Protein AF-A0A6G2DBH0-F1 (afdb_monomer)

Organism: Streptococcus pneumoniae (NCBI:txid1313)

Radius of gyration: 21.87 Å; Cα contacts (8 Å, |Δi|>4): 299; chains: 1; bounding box: 56×38×64 Å

Foldseek 3Di:
DVLLQVQQFAVRPLLCVQLVDDSLVLSLCLLCPPVHPNVVVQVVVPVCRSVLVNCLSVVNRPDQQSNCCPFDPDHPVLLVCLVVVCVVVVVVLSDAPPVLQVVFWDADPRHIDGHPVSVVSVVSNLRSLVCCLVPPVVPPLVVLLSLLSSLLVVVVLVCCVVPVVLCCVQPVLCVCSSVVNDDSVSRVVGYNVSVLSSLVSQLPPPDPLNNVSSCCNNVVVGADDDDDDPVCVVCVVVVLVVCVVVPHHSSRRHDDDDSVVDLRFNDDPPDPDGRSD

Mean predicted aligned error: 5.44 Å

pLDDT: mean 91.25, std 12.25, range [33.75, 98.56]

Nearest PDB structures (foldseek):
  4lrl-assembly3_D  TM=9.527E-01  e=3.852E-24  Enterococcus faecalis V583
  3irh-assembly2_A  TM=9.526E-01  e=5.855E-24  Enterococcus faecalis V583
  4lrl-assembly3_C  TM=9.589E-01  e=1.123E-23  Enterococcus faecalis V583
  4lrl-assembly2_B  TM=9.623E-01  e=1.787E-23  Enterococcus faecalis V583
  2o6i-assembly1_A  TM=9.313E-01  e=2.255E-23  Enterococcus faecalis V583

Solvent-accessible surface area (backbone atoms only — not comparable to full-atom values): 15761 Å² total; per-residue (Å²): 104,96,62,66,66,67,26,59,44,43,72,32,72,56,44,22,75,74,64,77,54,54,39,66,63,41,22,38,45,48,33,63,34,78,89,32,68,61,18,57,56,34,45,75,77,34,90,65,38,30,60,53,57,36,26,37,74,71,62,66,38,88,54,41,46,64,25,33,47,47,60,55,98,82,17,54,52,60,59,45,50,40,43,49,50,17,61,76,71,65,45,78,53,20,61,55,58,59,72,54,44,68,72,25,55,39,83,49,100,86,12,74,47,65,43,75,94,36,48,69,44,52,52,39,42,54,50,12,52,53,41,35,42,63,67,53,73,62,23,67,67,58,50,25,46,50,53,44,49,43,34,33,54,49,46,50,57,70,44,39,86,83,41,48,75,55,42,59,73,51,40,53,78,50,48,36,54,72,69,72,64,65,48,72,69,53,53,74,69,47,37,58,68,57,52,51,52,28,34,60,56,31,41,73,41,92,51,65,65,48,9,49,39,22,44,24,62,79,68,68,56,63,59,88,82,81,90,80,56,86,88,49,56,77,53,50,62,56,52,40,48,56,40,39,76,75,72,40,60,42,84,61,75,51,86,86,84,62,80,84,78,52,60,68,64,76,96,54,96,83,51,94,76,65,59,81,83

Secondary structure (DSSP, 8-state):
-TTTTTT--TTHHHHHHHHT--HHHHHHHHHH-TTSHHHHHHHTT-TTHHHHHHHHHTT--S-HHHHHHHSSSS-HHHHHHHHHHHHHHT-TTS---HHHHHHHEEEETTEEEE-GGGHHHHHHHHHHHHHHIIIIIT-HHHHHHHHHHHHHHHHHHHHTTT-HHHHHHH-GGG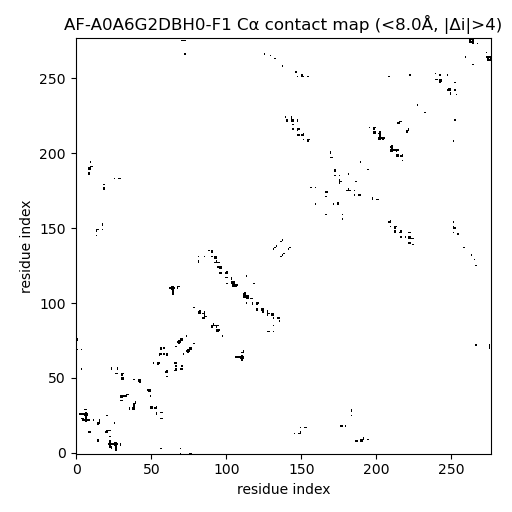HHHHTT---HHHHHT--HHHHHHHHHHHTT-SSHHHHHHHHHHHTT-PPP-----GGGHHHHHHHHHHHHHTT--HHHH-----GGGSS-----TT-SS----

Sequence (277 aa):
ALLHDLGHGAYSHTFENLFDTDHEAITQEIIQNPETEIHQVLLQVAPDFPEKVASVIDHTYPNKQVVQLISSQIDADRMDYLLRDSYFTGASYGEFDLTRILRVIRPIENGIAFQRNGMHAIEDYVLSRYQMYMQVYFHPATRAMEVLLQNLLKRAKELYPEDKDFFARTSPHLLPFFEKNVTLTDYLALDDGVMNTYFQLWMTSPDKILADLSQRFVNRKVFKSITFSQEDQDQLTSMRKLVEDIGFDPDYYTAIHKNFDLPYDIYRPESENPRTQ

Structure (mmCIF, N/CA/C/O backbone):
data_AF-A0A6G2DBH0-F1
#
_entry.id   AF-A0A6G2DBH0-F1
#
loop_
_atom_site.group_PDB
_atom_site.id
_atom_site.type_symbol
_atom_site.label_atom_id
_atom_site.label_alt_id
_atom_site.label_comp_id
_atom_site.label_asym_id
_atom_site.label_entity_id
_atom_site.label_seq_id
_atom_site.pdbx_PDB_ins_code
_atom_site.Cartn_x
_atom_site.Cartn_y
_atom_site.Cartn_z
_atom_site.occupancy
_atom_site.B_iso_or_equiv
_atom_site.auth_seq_id
_atom_site.auth_comp_id
_atom_site.auth_asym_id
_atom_site.auth_atom_id
_atom_site.pdbx_PDB_model_num
ATOM 1 N N . ALA A 1 1 ? -6.042 0.095 16.735 1.00 90.19 1 ALA A N 1
ATOM 2 C CA . ALA A 1 1 ? -5.896 1.473 16.229 1.00 90.19 1 ALA A CA 1
ATOM 3 C C . ALA A 1 1 ? -4.431 1.762 15.930 1.00 90.19 1 ALA A C 1
ATOM 5 O O . ALA A 1 1 ? -4.054 1.572 14.793 1.00 90.19 1 ALA A O 1
ATOM 6 N N . LEU A 1 2 ? -3.578 2.090 16.913 1.00 96.81 2 LEU A N 1
ATOM 7 C CA . LEU A 1 2 ? -2.172 2.456 16.641 1.00 96.81 2 LEU A CA 1
ATOM 8 C C . LEU A 1 2 ? -1.391 1.420 15.810 1.00 96.81 2 LEU A C 1
ATOM 10 O O . LEU A 1 2 ? -0.547 1.801 15.016 1.00 96.81 2 LEU A O 1
ATOM 14 N N . LEU A 1 3 ? -1.683 0.132 16.002 1.00 96.81 3 LEU A N 1
ATOM 15 C CA . LEU A 1 3 ? -0.928 -0.964 15.397 1.00 96.81 3 LEU A CA 1
ATOM 16 C C . LEU A 1 3 ? -1.564 -1.552 14.123 1.00 96.81 3 LEU A C 1
ATOM 18 O O . LEU A 1 3 ? -1.089 -2.581 13.666 1.00 96.81 3 LEU A O 1
ATOM 22 N N . HIS A 1 4 ? -2.660 -0.979 13.607 1.00 93.62 4 HIS A N 1
ATOM 23 C CA . HIS A 1 4 ? -3.439 -1.627 12.535 1.00 93.62 4 HIS A CA 1
ATOM 24 C C . HIS A 1 4 ? -2.679 -1.777 11.212 1.00 93.62 4 HIS A C 1
ATOM 26 O O . HIS A 1 4 ? -2.860 -2.784 10.546 1.00 93.62 4 HIS A O 1
ATOM 32 N N . ASP A 1 5 ? -1.764 -0.848 10.937 1.00 94.38 5 ASP A N 1
ATOM 33 C CA . ASP A 1 5 ? -0.990 -0.779 9.697 1.00 94.38 5 ASP A CA 1
ATOM 34 C C . ASP A 1 5 ? 0.490 -1.167 9.880 1.00 94.38 5 ASP A C 1
ATOM 36 O O . ASP A 1 5 ? 1.333 -0.835 9.050 1.00 94.38 5 ASP A O 1
ATOM 40 N N . LEU A 1 6 ? 0.862 -1.844 10.978 1.00 94.94 6 LEU A N 1
ATOM 41 C CA . LEU A 1 6 ? 2.277 -2.166 11.251 1.00 94.94 6 LEU A CA 1
ATOM 42 C C . LEU A 1 6 ? 2.928 -3.040 10.175 1.00 94.94 6 LEU A C 1
ATOM 44 O O . LEU A 1 6 ? 4.137 -2.954 9.974 1.00 94.94 6 LEU A O 1
ATOM 48 N N . GLY A 1 7 ? 2.152 -3.918 9.547 1.00 94.19 7 GLY A N 1
ATOM 49 C CA . GLY A 1 7 ? 2.634 -4.855 8.541 1.00 94.19 7 GLY A CA 1
ATOM 50 C C . GLY A 1 7 ? 2.783 -4.252 7.149 1.00 94.19 7 GLY A C 1
ATOM 51 O O . GLY A 1 7 ? 3.270 -4.945 6.257 1.00 94.19 7 GLY A O 1
ATOM 52 N N . HIS A 1 8 ? 2.408 -2.989 6.933 1.00 93.94 8 HIS A N 1
ATOM 53 C CA . HIS A 1 8 ? 2.605 -2.328 5.646 1.00 93.94 8 HIS A CA 1
ATOM 54 C C . HIS A 1 8 ? 4.095 -2.122 5.347 1.00 93.94 8 HIS A C 1
ATOM 56 O O . HIS A 1 8 ? 4.803 -1.398 6.045 1.00 93.94 8 HIS A O 1
ATOM 62 N N . GLY A 1 9 ? 4.569 -2.769 4.281 1.00 90.62 9 GLY A N 1
ATOM 63 C CA . GLY A 1 9 ? 5.929 -2.629 3.765 1.00 90.62 9 GLY A CA 1
ATOM 64 C C . GLY A 1 9 ? 6.054 -1.534 2.704 1.00 90.62 9 GLY A C 1
ATOM 65 O O . GLY A 1 9 ? 5.084 -0.858 2.341 1.00 90.62 9 GLY A O 1
ATOM 66 N N . ALA A 1 10 ? 7.262 -1.391 2.156 1.00 92.56 10 ALA A N 1
ATOM 67 C CA . ALA A 1 10 ? 7.567 -0.411 1.114 1.00 92.56 10 ALA A CA 1
ATOM 68 C C . ALA A 1 10 ? 6.623 -0.541 -0.093 1.00 92.56 10 ALA A C 1
ATOM 70 O O . ALA A 1 10 ? 6.505 -1.617 -0.678 1.00 92.56 10 ALA A O 1
ATOM 71 N N . TYR A 1 11 ? 5.950 0.547 -0.476 1.00 90.62 11 TYR A N 1
ATOM 72 C CA . TYR A 1 11 ? 4.934 0.563 -1.547 1.00 90.62 11 TYR A CA 1
ATOM 73 C C . TYR A 1 11 ? 3.821 -0.507 -1.440 1.00 90.62 11 TYR A C 1
ATOM 75 O O . TYR A 1 11 ? 3.161 -0.804 -2.442 1.00 90.62 11 TYR A O 1
ATOM 83 N N . SER A 1 12 ? 3.641 -1.083 -0.245 1.00 79.56 12 SER A N 1
ATOM 84 C CA . SER A 1 12 ? 2.648 -2.080 0.186 1.00 79.56 12 SER A CA 1
ATOM 85 C C . SER A 1 12 ? 1.958 -2.855 -0.941 1.00 79.56 12 SER A C 1
ATOM 87 O O . SER A 1 12 ? 2.496 -3.864 -1.374 1.00 79.56 12 SER A O 1
ATOM 89 N N . HIS A 1 13 ? 0.836 -2.386 -1.496 1.00 81.56 13 HIS A N 1
ATOM 90 C CA . HIS A 1 13 ? 0.052 -3.152 -2.479 1.00 81.56 13 HIS A CA 1
ATOM 91 C C . HIS A 1 13 ? 0.829 -3.611 -3.720 1.00 81.56 13 HIS A C 1
ATOM 93 O O . HIS A 1 13 ? 0.596 -4.700 -4.245 1.00 81.56 13 HIS A O 1
ATOM 99 N N . THR A 1 14 ? 1.766 -2.800 -4.220 1.00 84.94 14 THR A N 1
ATOM 100 C CA . THR A 1 14 ? 2.604 -3.226 -5.353 1.00 84.94 14 THR A CA 1
ATOM 101 C C . THR A 1 14 ? 3.555 -4.346 -4.944 1.00 84.94 14 THR A C 1
ATOM 103 O O . THR A 1 14 ? 3.805 -5.270 -5.719 1.00 84.94 14 THR A O 1
ATOM 106 N N . PHE A 1 15 ? 4.082 -4.260 -3.727 1.00 86.25 15 PHE A N 1
ATOM 107 C CA . PHE A 1 15 ? 5.013 -5.228 -3.178 1.00 86.25 15 PHE A CA 1
ATOM 108 C C . PHE A 1 15 ? 4.313 -6.557 -2.857 1.00 86.25 15 PHE A C 1
ATOM 110 O O . PHE A 1 15 ? 4.787 -7.611 -3.277 1.00 86.25 15 PHE A O 1
ATOM 117 N N . GLU A 1 16 ? 3.138 -6.493 -2.228 1.00 86.31 16 GLU A N 1
ATOM 118 C CA . GLU A 1 16 ? 2.278 -7.637 -1.908 1.00 86.31 16 GLU A CA 1
ATOM 119 C C . GLU A 1 16 ? 1.928 -8.469 -3.130 1.00 86.31 16 GLU A C 1
ATOM 121 O O . GLU A 1 16 ? 2.197 -9.667 -3.164 1.00 86.31 16 GLU A O 1
ATOM 126 N N . ASN A 1 17 ? 1.420 -7.819 -4.178 1.00 84.31 17 ASN A N 1
ATOM 127 C CA . ASN A 1 17 ? 1.038 -8.499 -5.411 1.00 84.31 17 ASN A CA 1
ATOM 128 C C . ASN A 1 17 ? 2.216 -9.201 -6.101 1.00 84.31 17 ASN A C 1
ATOM 130 O O . ASN A 1 17 ? 2.022 -10.173 -6.829 1.00 84.31 17 ASN A O 1
ATOM 134 N N . LEU A 1 18 ? 3.440 -8.698 -5.928 1.00 86.31 18 LEU A N 1
ATOM 135 C CA . LEU A 1 18 ? 4.610 -9.260 -6.594 1.00 86.31 18 LEU A CA 1
ATOM 136 C C . LEU A 1 18 ? 5.286 -10.374 -5.790 1.00 86.31 18 LEU A C 1
ATOM 138 O O . LEU A 1 18 ? 5.844 -11.310 -6.383 1.00 86.31 18 LEU A O 1
ATOM 142 N N . PHE A 1 19 ? 5.301 -10.245 -4.466 1.00 87.62 19 PHE A N 1
ATOM 143 C CA . PHE A 1 19 ? 6.010 -11.146 -3.559 1.00 87.62 19 PHE A CA 1
ATOM 144 C C . PHE A 1 19 ? 5.089 -12.053 -2.744 1.00 87.62 19 PHE A C 1
ATOM 146 O O . PHE A 1 19 ? 5.593 -12.829 -1.937 1.00 87.62 19 PHE A O 1
ATOM 153 N N . ASP A 1 20 ? 3.784 -12.018 -3.018 1.00 88.00 20 ASP A N 1
ATOM 154 C CA . ASP A 1 20 ? 2.764 -12.833 -2.358 1.00 88.00 20 ASP A CA 1
ATOM 155 C C . ASP A 1 20 ? 2.754 -12.611 -0.825 1.00 88.00 20 ASP A C 1
ATOM 157 O O . ASP A 1 20 ? 2.619 -13.562 -0.054 1.00 88.00 20 ASP A O 1
ATOM 161 N N . THR A 1 21 ? 2.947 -11.360 -0.380 1.00 88.12 21 THR A N 1
ATOM 162 C CA . THR A 1 21 ? 2.887 -10.967 1.043 1.00 88.12 21 THR A CA 1
ATOM 163 C C . THR A 1 21 ? 1.518 -10.396 1.410 1.00 88.12 21 THR A C 1
ATOM 165 O O . THR A 1 21 ? 0.806 -9.899 0.544 1.00 88.12 21 THR A O 1
ATOM 168 N N . ASP A 1 22 ? 1.179 -10.439 2.698 1.00 91.38 22 ASP A N 1
ATOM 169 C CA . ASP A 1 22 ? -0.094 -9.960 3.251 1.00 91.38 22 ASP A CA 1
ATOM 170 C C . ASP A 1 22 ? 0.184 -9.110 4.503 1.00 91.38 22 ASP A C 1
ATOM 172 O O . ASP A 1 22 ? 0.659 -9.626 5.520 1.00 91.38 22 ASP A O 1
ATOM 176 N N . HIS A 1 23 ? -0.054 -7.799 4.418 1.00 92.25 23 HIS A N 1
ATOM 177 C CA . HIS A 1 23 ? 0.204 -6.854 5.504 1.00 92.25 23 HIS A CA 1
ATOM 178 C C . HIS A 1 23 ? -0.651 -7.104 6.753 1.00 92.25 23 HIS A C 1
ATOM 180 O O . HIS A 1 23 ? -0.171 -6.821 7.855 1.00 92.25 23 HIS A O 1
ATOM 186 N N . GLU A 1 24 ? -1.870 -7.643 6.641 1.00 91.75 24 GLU A N 1
ATOM 187 C CA . GLU A 1 24 ? -2.676 -7.998 7.815 1.00 91.75 24 GLU A CA 1
ATOM 188 C C . GLU A 1 24 ? -2.026 -9.185 8.535 1.00 91.75 24 GLU A C 1
ATOM 190 O O . GLU A 1 24 ? -1.789 -9.130 9.748 1.00 91.75 24 GLU A O 1
ATOM 195 N N . ALA A 1 25 ? -1.630 -10.218 7.782 1.00 94.00 25 ALA A N 1
ATOM 196 C CA . ALA A 1 25 ? -0.924 -11.377 8.328 1.00 94.00 25 ALA A CA 1
ATOM 197 C C . ALA A 1 25 ? 0.413 -10.979 8.976 1.00 94.00 25 ALA A C 1
ATOM 199 O O . ALA A 1 25 ? 0.740 -11.430 10.076 1.00 94.00 25 ALA A O 1
ATOM 200 N N . ILE A 1 26 ? 1.165 -10.075 8.344 1.00 95.75 26 ILE A N 1
ATOM 201 C CA . ILE A 1 26 ? 2.429 -9.569 8.889 1.00 95.75 26 ILE A CA 1
ATOM 202 C C . ILE A 1 26 ? 2.183 -8.700 10.125 1.00 95.75 26 ILE A C 1
ATOM 204 O O . ILE A 1 26 ? 2.921 -8.805 11.101 1.00 95.75 26 ILE A O 1
ATOM 208 N N . THR A 1 27 ? 1.126 -7.884 10.147 1.00 96.69 27 THR A N 1
ATOM 209 C CA . THR A 1 27 ? 0.730 -7.124 11.344 1.00 96.69 27 THR A CA 1
ATOM 210 C C . THR A 1 27 ? 0.475 -8.068 12.516 1.00 96.69 27 THR A C 1
ATOM 212 O O . THR A 1 27 ? 0.975 -7.845 13.624 1.00 96.69 27 THR A O 1
ATOM 215 N N . GLN A 1 28 ? -0.262 -9.155 12.280 1.00 96.81 28 GLN A N 1
ATOM 216 C CA . GLN A 1 28 ? -0.499 -10.181 13.289 1.00 96.81 28 GLN A CA 1
ATOM 217 C C . GLN A 1 28 ? 0.791 -10.871 13.734 1.00 96.81 28 GLN A C 1
ATOM 219 O O . GLN A 1 28 ? 0.953 -11.112 14.933 1.00 96.81 28 GLN A O 1
ATOM 224 N N . GLU A 1 29 ? 1.697 -11.174 12.803 1.00 97.19 29 GLU A N 1
ATOM 225 C CA . GLU A 1 29 ? 3.000 -11.761 13.110 1.00 97.19 29 GLU A CA 1
ATOM 226 C C . GLU A 1 29 ? 3.831 -10.814 13.982 1.00 97.19 29 GLU A C 1
ATOM 228 O O . GLU A 1 29 ? 4.319 -11.231 15.028 1.00 97.19 29 GLU A O 1
ATOM 233 N N . ILE A 1 30 ? 3.913 -9.523 13.643 1.00 97.81 30 ILE A N 1
ATOM 234 C CA . ILE A 1 30 ? 4.630 -8.516 14.439 1.00 97.81 30 ILE A CA 1
ATOM 235 C C . ILE A 1 30 ? 4.078 -8.454 15.866 1.00 97.81 30 ILE A C 1
ATOM 237 O O . ILE A 1 30 ? 4.847 -8.382 16.824 1.00 97.81 30 ILE A O 1
ATOM 241 N N . ILE A 1 31 ? 2.753 -8.483 16.023 1.00 98.06 31 ILE A N 1
ATOM 242 C CA . ILE A 1 31 ? 2.088 -8.399 17.329 1.00 98.06 31 ILE A CA 1
ATOM 243 C C . ILE A 1 31 ? 2.319 -9.666 18.166 1.00 98.06 31 ILE A C 1
ATOM 245 O O . ILE A 1 31 ? 2.501 -9.579 19.383 1.00 98.06 31 ILE A O 1
ATOM 249 N N . GLN A 1 32 ? 2.292 -10.844 17.543 1.00 97.44 32 GLN A N 1
ATOM 250 C CA . GLN A 1 32 ? 2.322 -12.131 18.246 1.00 97.44 32 GLN A CA 1
ATOM 251 C C . GLN A 1 32 ? 3.722 -12.742 18.366 1.00 97.44 32 GLN A C 1
ATOM 253 O O . GLN A 1 32 ? 3.909 -13.644 19.179 1.00 97.44 32 GLN A O 1
ATOM 258 N N . ASN A 1 33 ? 4.705 -12.265 17.603 1.00 97.25 33 ASN A N 1
ATOM 259 C CA . ASN A 1 33 ? 6.057 -12.809 17.618 1.00 97.25 33 ASN A CA 1
ATOM 260 C C . ASN A 1 33 ? 6.836 -12.335 18.867 1.00 97.25 33 ASN A C 1
ATOM 262 O O . ASN A 1 33 ? 7.086 -11.137 19.007 1.00 97.25 33 ASN A O 1
ATOM 266 N N . PRO A 1 34 ? 7.295 -13.251 19.747 1.00 96.56 34 PRO A N 1
ATOM 267 C CA . PRO A 1 34 ? 8.036 -12.901 20.961 1.00 96.56 34 PRO A CA 1
ATOM 268 C C . PRO A 1 34 ? 9.354 -12.159 20.733 1.00 96.56 34 PRO A C 1
ATOM 270 O O . PRO A 1 34 ? 9.868 -11.539 21.662 1.00 96.56 34 PRO A O 1
ATOM 273 N N . GLU A 1 35 ? 9.923 -12.223 19.535 1.00 95.88 35 GLU A N 1
ATOM 274 C CA . GLU A 1 35 ? 11.170 -11.537 19.200 1.00 95.88 35 GLU A CA 1
ATOM 275 C C . GLU A 1 35 ? 10.970 -10.031 18.967 1.00 95.88 35 GLU A C 1
ATOM 277 O O . GLU A 1 35 ? 11.946 -9.279 18.978 1.00 95.88 35 GLU A O 1
ATOM 282 N N . THR A 1 36 ? 9.729 -9.560 18.794 1.00 97.38 36 THR A N 1
ATOM 283 C CA . THR A 1 36 ? 9.453 -8.143 18.531 1.00 97.38 36 THR A CA 1
ATOM 284 C C . THR A 1 36 ? 9.304 -7.337 19.817 1.00 97.38 36 THR A C 1
ATOM 286 O O . THR A 1 36 ? 8.730 -7.776 20.816 1.00 97.38 36 THR A O 1
ATOM 289 N N . GLU A 1 37 ? 9.768 -6.087 19.781 1.00 97.75 37 GLU A N 1
ATOM 290 C CA . GLU A 1 37 ? 9.578 -5.153 20.894 1.00 97.75 37 GLU A CA 1
ATOM 291 C C . GLU A 1 37 ? 8.087 -4.879 21.154 1.00 97.75 37 GLU A C 1
ATOM 293 O O . GLU A 1 37 ? 7.669 -4.770 22.306 1.00 97.75 37 GLU A O 1
ATOM 298 N N . ILE A 1 38 ? 7.269 -4.846 20.095 1.00 97.88 38 ILE A N 1
ATOM 299 C CA . ILE A 1 38 ? 5.816 -4.661 20.192 1.00 97.88 38 ILE A CA 1
ATOM 300 C C . ILE A 1 38 ? 5.191 -5.753 21.056 1.00 97.88 38 ILE A C 1
ATOM 302 O O . ILE A 1 38 ? 4.470 -5.436 22.004 1.00 97.88 38 ILE A O 1
ATOM 306 N N . HIS A 1 39 ? 5.505 -7.022 20.794 1.00 98.12 39 HIS A N 1
ATOM 307 C CA . HIS A 1 39 ? 5.004 -8.126 21.603 1.00 98.12 39 HIS A CA 1
ATOM 308 C C . HIS A 1 39 ? 5.425 -7.989 23.072 1.00 98.12 39 HIS A C 1
ATOM 310 O O . HIS A 1 39 ? 4.594 -8.100 23.977 1.00 98.12 39 HIS A O 1
ATOM 316 N N . GLN A 1 40 ? 6.701 -7.671 23.320 1.00 98.12 40 GLN A N 1
ATOM 317 C CA . GLN A 1 40 ? 7.234 -7.499 24.676 1.00 98.12 40 GLN A CA 1
ATOM 318 C C . GLN A 1 40 ? 6.549 -6.361 25.442 1.00 98.12 40 GLN A C 1
ATOM 320 O O . GLN A 1 40 ? 6.309 -6.484 26.644 1.00 98.12 40 GLN A O 1
ATOM 325 N N . VAL A 1 41 ? 6.198 -5.263 24.769 1.00 98.25 41 VAL A N 1
ATOM 326 C CA . VAL A 1 41 ? 5.434 -4.160 25.369 1.00 98.25 41 VAL A CA 1
ATOM 327 C C . VAL A 1 41 ? 4.000 -4.589 25.676 1.00 98.25 41 VAL A C 1
ATOM 329 O O . VAL A 1 41 ? 3.492 -4.298 26.759 1.00 98.25 41 VAL A O 1
ATOM 332 N N . LEU A 1 42 ? 3.343 -5.313 24.768 1.00 98.19 42 LEU A N 1
ATOM 333 C CA . LEU A 1 42 ? 1.969 -5.783 24.969 1.00 98.19 42 LEU A CA 1
ATOM 334 C C . LEU A 1 42 ? 1.861 -6.780 26.135 1.00 98.19 42 LEU A C 1
ATOM 336 O O . LEU A 1 42 ? 0.913 -6.693 26.919 1.00 98.19 42 LEU A O 1
ATOM 340 N N . LEU A 1 43 ? 2.859 -7.649 26.324 1.00 98.00 43 LEU A N 1
ATOM 341 C CA . LEU A 1 43 ? 2.924 -8.578 27.460 1.00 98.00 43 LEU A CA 1
ATOM 342 C C . LEU A 1 43 ? 2.982 -7.885 28.829 1.00 98.00 43 LEU A C 1
ATOM 344 O O . LEU A 1 43 ? 2.552 -8.466 29.826 1.00 98.00 43 LEU A O 1
ATOM 348 N N . GLN A 1 44 ? 3.471 -6.642 28.904 1.00 98.00 44 GLN A N 1
ATOM 349 C CA . GLN A 1 44 ? 3.480 -5.876 30.158 1.00 98.00 44 GLN A CA 1
ATOM 350 C C . GLN A 1 44 ? 2.065 -5.510 30.630 1.00 98.00 44 GLN A C 1
ATOM 352 O O . GLN A 1 44 ? 1.873 -5.207 31.807 1.00 98.00 44 GLN A O 1
ATOM 357 N N . VAL A 1 45 ? 1.074 -5.538 29.731 1.00 97.75 45 VAL A N 1
ATOM 358 C CA . VAL A 1 45 ? -0.333 -5.269 30.051 1.00 97.75 45 VAL A CA 1
ATOM 359 C C . VAL A 1 45 ? -1.008 -6.523 30.604 1.00 97.75 45 VAL A C 1
ATOM 361 O O . VAL A 1 45 ? -1.579 -6.485 31.694 1.00 97.75 45 VAL A O 1
ATOM 364 N N . ALA A 1 46 ? -0.956 -7.628 29.857 1.00 97.75 46 ALA A N 1
ATOM 365 C CA . ALA A 1 46 ? -1.412 -8.944 30.295 1.00 97.75 46 ALA A CA 1
ATOM 366 C C . ALA A 1 46 ? -0.806 -10.053 29.411 1.00 97.75 46 ALA A C 1
ATOM 368 O O . ALA A 1 46 ? -0.524 -9.797 28.239 1.00 97.75 46 ALA A O 1
ATOM 369 N N . PRO A 1 47 ? -0.678 -11.297 29.920 1.00 97.19 47 PRO A N 1
ATOM 370 C CA . PRO A 1 47 ? -0.125 -12.412 29.148 1.00 97.19 47 PRO A CA 1
ATOM 371 C C . PRO A 1 47 ? -0.898 -12.756 27.871 1.00 97.19 47 PRO A C 1
ATOM 373 O O . PRO A 1 47 ? -0.299 -13.281 26.949 1.00 97.19 47 PRO A O 1
ATOM 376 N N . ASP A 1 48 ? -2.205 -12.481 27.833 1.00 97.62 48 ASP A N 1
ATOM 377 C CA . ASP A 1 48 ? -3.095 -12.759 26.695 1.00 97.62 48 ASP A CA 1
ATOM 378 C C . ASP A 1 48 ? -3.422 -11.503 25.864 1.00 97.62 48 ASP A C 1
ATOM 380 O O . ASP A 1 48 ? -4.362 -11.484 25.063 1.00 97.62 48 ASP A O 1
ATOM 384 N N . PHE A 1 49 ? -2.722 -10.394 26.124 1.00 98.12 49 PHE A N 1
ATOM 385 C CA . PHE A 1 49 ? -2.988 -9.120 25.466 1.00 98.12 49 PHE A CA 1
ATOM 386 C C . PHE A 1 49 ? -2.532 -9.079 23.999 1.00 98.12 49 PHE A C 1
ATOM 388 O O . PHE A 1 49 ? -3.310 -8.562 23.193 1.00 98.12 49 PHE A O 1
ATOM 395 N N . PRO A 1 50 ? -1.356 -9.622 23.609 1.00 98.25 50 PRO A N 1
ATOM 396 C CA . PRO A 1 50 ? -0.959 -9.694 22.202 1.00 98.25 50 PRO A CA 1
ATOM 397 C C . PRO A 1 50 ? -2.014 -10.375 21.319 1.00 98.25 50 PRO A C 1
ATOM 399 O O . PRO A 1 50 ? -2.423 -9.813 20.303 1.00 98.25 50 PRO A O 1
ATOM 402 N N . GLU A 1 51 ? -2.541 -11.524 21.747 1.00 97.62 51 GLU A N 1
ATOM 403 C CA . GLU A 1 51 ? -3.561 -12.281 21.016 1.00 97.62 51 GLU A CA 1
ATOM 404 C C . GLU A 1 51 ? -4.875 -11.502 20.917 1.00 97.62 51 GLU A C 1
ATOM 406 O O . GLU A 1 51 ? -5.499 -11.448 19.856 1.00 97.62 51 GLU A O 1
ATOM 411 N N . LYS A 1 52 ? -5.290 -10.833 22.001 1.00 97.81 52 LYS A N 1
ATOM 412 C CA . LYS A 1 52 ? -6.478 -9.968 21.973 1.00 97.81 52 LYS A CA 1
ATOM 413 C C . LYS A 1 52 ? -6.317 -8.832 20.971 1.00 97.81 52 LYS A C 1
ATOM 415 O O . LYS A 1 52 ? -7.249 -8.571 20.218 1.00 97.81 52 LYS A O 1
ATOM 420 N N . VAL A 1 53 ? -5.162 -8.170 20.936 1.00 97.81 53 VAL A N 1
ATOM 421 C CA . VAL A 1 53 ? -4.906 -7.082 19.982 1.00 97.81 53 VAL A CA 1
ATOM 422 C C . VAL A 1 53 ? -4.892 -7.610 18.546 1.00 97.81 53 VAL A C 1
ATOM 424 O O . VAL A 1 53 ? -5.563 -7.027 17.696 1.00 97.81 53 VAL A O 1
ATOM 427 N N . ALA A 1 54 ? -4.222 -8.735 18.286 1.00 97.06 54 ALA A N 1
ATOM 428 C CA . ALA A 1 54 ? -4.201 -9.367 16.967 1.00 97.06 54 ALA A CA 1
ATOM 429 C C . ALA A 1 54 ? -5.605 -9.779 16.489 1.00 97.06 54 ALA A C 1
ATOM 431 O O . ALA A 1 54 ? -5.944 -9.556 15.330 1.00 97.06 54 ALA A O 1
ATOM 432 N N . SER A 1 55 ? -6.459 -10.292 17.383 1.00 97.25 55 SER A N 1
ATOM 433 C CA . SER A 1 55 ? -7.844 -10.665 17.044 1.00 97.25 55 SER A CA 1
ATOM 434 C C . SER A 1 55 ? -8.746 -9.471 16.705 1.00 97.25 55 SER A C 1
ATOM 436 O O . SER A 1 55 ? -9.789 -9.633 16.078 1.00 97.25 55 SER A O 1
ATOM 438 N N . VAL A 1 56 ? -8.383 -8.251 17.119 1.00 96.56 56 VAL A N 1
ATOM 439 C CA . VAL A 1 56 ? -9.110 -7.042 16.700 1.00 96.56 56 VAL A CA 1
ATOM 440 C C . VAL A 1 56 ? -8.793 -6.709 15.242 1.00 96.56 56 VAL A C 1
ATOM 442 O O . VAL A 1 56 ? -9.707 -6.331 14.507 1.00 96.56 56 VAL A O 1
ATOM 445 N N . ILE A 1 57 ? -7.527 -6.868 14.837 1.00 93.75 57 ILE A N 1
ATOM 446 C CA . ILE A 1 57 ? -7.077 -6.664 13.452 1.00 93.75 57 ILE A CA 1
ATOM 447 C C . ILE A 1 57 ? -7.713 -7.708 12.533 1.00 93.75 57 ILE A C 1
ATOM 449 O O . ILE A 1 57 ? -8.361 -7.327 11.577 1.00 93.75 57 ILE A O 1
ATOM 453 N N . ASP A 1 58 ? -7.698 -8.982 12.924 1.00 93.50 58 ASP A N 1
ATOM 454 C CA . ASP A 1 58 ? -8.346 -10.095 12.199 1.00 93.50 58 ASP A CA 1
ATOM 455 C C . ASP A 1 58 ? -9.876 -10.167 12.393 1.00 93.50 58 ASP A C 1
ATOM 457 O O . ASP A 1 58 ? -10.548 -11.121 12.017 1.00 93.50 58 ASP A O 1
ATOM 461 N N . HIS A 1 59 ? -10.479 -9.145 13.005 1.00 93.81 59 HIS A N 1
ATOM 462 C CA . HIS A 1 59 ? -11.935 -9.011 13.154 1.00 93.81 59 HIS A CA 1
ATOM 463 C C . HIS A 1 59 ? -12.635 -10.148 13.932 1.00 93.81 59 HIS A C 1
ATOM 465 O O . HIS A 1 59 ? -13.868 -10.203 13.988 1.00 93.81 59 HIS A O 1
ATOM 471 N N . THR A 1 60 ? -11.876 -11.022 14.592 1.00 95.31 60 THR A N 1
ATOM 472 C CA . THR A 1 60 ? -12.362 -12.149 15.397 1.00 95.31 60 THR A CA 1
ATOM 473 C C . THR A 1 60 ? -12.609 -11.782 16.863 1.00 95.31 60 THR A C 1
ATOM 475 O O . THR A 1 60 ? -13.204 -12.566 17.611 1.00 95.31 60 THR A O 1
ATOM 478 N N . TYR A 1 61 ? -12.219 -10.577 17.297 1.00 96.88 61 TYR A N 1
ATOM 479 C CA . TYR A 1 61 ? -12.436 -10.125 18.669 1.00 96.88 61 TYR A CA 1
ATOM 480 C C . TYR A 1 61 ? -13.938 -10.042 19.016 1.00 96.88 61 TYR A C 1
ATOM 482 O O . TYR A 1 61 ? -14.707 -9.410 18.285 1.00 96.88 61 TYR A O 1
ATOM 490 N N . PRO A 1 62 ? -14.392 -10.590 20.164 1.00 95.75 62 PRO A N 1
ATOM 491 C CA . PRO A 1 62 ? -15.824 -10.750 20.442 1.00 95.75 62 PRO A CA 1
ATOM 492 C C . PRO A 1 62 ? 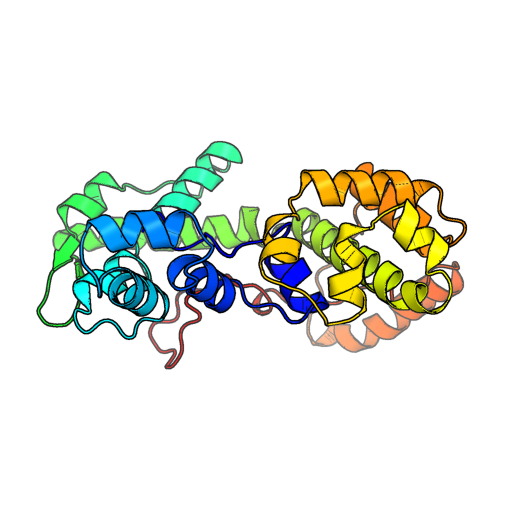-16.630 -9.446 20.488 1.00 95.75 62 PRO A C 1
ATOM 494 O O . PRO A 1 62 ? -17.827 -9.437 20.193 1.00 95.75 62 PRO A O 1
ATOM 497 N N . ASN A 1 63 ? -16.004 -8.335 20.889 1.00 96.44 63 ASN A N 1
ATOM 498 C CA . ASN A 1 63 ? -16.694 -7.055 20.979 1.00 96.44 63 ASN A CA 1
ATOM 499 C C . ASN A 1 63 ? -16.674 -6.321 19.631 1.00 96.44 63 ASN A C 1
ATOM 501 O O . ASN A 1 63 ? -15.727 -5.599 19.315 1.00 96.44 63 ASN A O 1
ATOM 505 N N . LYS A 1 64 ? -17.781 -6.426 18.888 1.00 95.69 64 LYS A N 1
ATOM 506 C CA . LYS A 1 64 ? -17.980 -5.750 17.596 1.00 95.69 64 LYS A CA 1
ATOM 507 C C . LYS A 1 64 ? -17.813 -4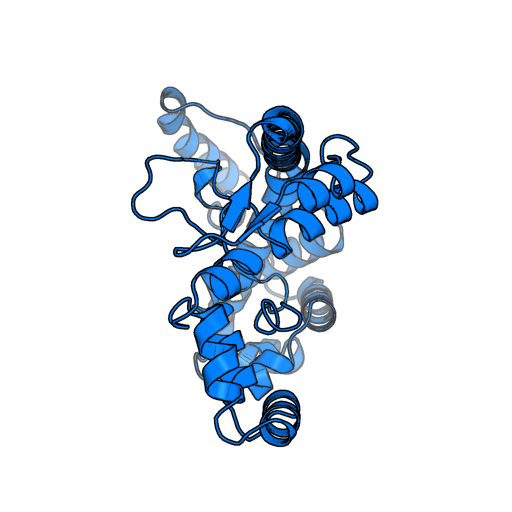.233 17.651 1.00 95.69 64 LYS A C 1
ATOM 509 O O . LYS A 1 64 ? -17.432 -3.640 16.650 1.00 95.69 64 LYS A O 1
ATOM 514 N N . GLN A 1 65 ? -18.081 -3.596 18.793 1.00 97.19 65 GLN A N 1
ATOM 515 C CA . GLN A 1 65 ? -17.876 -2.152 18.950 1.00 97.19 65 GLN A CA 1
ATOM 516 C C . GLN A 1 65 ? -16.390 -1.797 18.828 1.00 97.19 65 GLN A C 1
ATOM 518 O O . GLN A 1 65 ? -16.051 -0.779 18.238 1.00 97.19 65 GLN A O 1
ATOM 523 N N . VAL A 1 66 ? -15.505 -2.647 19.361 1.00 96.56 66 VAL A N 1
ATOM 524 C CA . VAL A 1 66 ? -14.049 -2.454 19.291 1.00 96.56 66 VAL A CA 1
ATOM 525 C C . VAL A 1 66 ? -13.551 -2.677 17.869 1.00 96.56 66 VAL A C 1
ATOM 527 O O . VAL A 1 66 ? -12.806 -1.846 17.360 1.00 96.56 66 VAL A O 1
ATOM 530 N N . VAL A 1 67 ? -14.000 -3.758 17.225 1.00 95.94 67 VAL A N 1
ATOM 531 C CA . VAL A 1 67 ? -13.625 -4.077 15.839 1.00 95.94 67 VAL A CA 1
ATOM 532 C C . VAL A 1 67 ? -14.059 -2.952 14.897 1.00 95.94 67 VAL A C 1
ATOM 534 O O . VAL A 1 67 ? -13.224 -2.385 14.204 1.00 95.94 67 VAL A O 1
ATOM 537 N N . GLN A 1 68 ? -15.330 -2.536 14.949 1.00 95.56 68 GLN A N 1
ATOM 538 C CA . GLN A 1 68 ? -15.873 -1.522 14.035 1.00 95.56 68 GLN A CA 1
ATOM 539 C C . GLN A 1 68 ? -15.294 -0.116 14.222 1.00 95.56 68 GLN A C 1
ATOM 541 O O . GLN A 1 68 ? -15.371 0.697 13.302 1.00 95.56 68 GLN A O 1
ATOM 546 N N . LEU A 1 69 ? -14.722 0.191 15.393 1.00 95.56 69 LEU A N 1
ATOM 547 C CA . LEU A 1 69 ? -14.024 1.462 15.608 1.00 95.56 69 LEU A CA 1
ATOM 548 C C . LEU A 1 69 ? -12.740 1.539 14.774 1.00 95.56 69 LEU A C 1
ATOM 550 O O . LEU A 1 69 ? -12.296 2.640 14.458 1.00 95.56 69 LEU A O 1
ATOM 554 N N . ILE A 1 70 ? -12.140 0.387 14.466 1.00 94.31 70 ILE A N 1
ATOM 555 C CA . ILE A 1 70 ? -10.860 0.278 13.764 1.00 94.31 70 ILE A CA 1
ATOM 556 C C . ILE A 1 70 ? -11.077 -0.103 12.299 1.00 94.31 70 ILE A C 1
ATOM 558 O O . ILE A 1 70 ? -10.460 0.519 11.451 1.00 94.31 70 ILE A O 1
ATOM 562 N N . SER A 1 71 ? -11.977 -1.049 12.009 1.00 91.19 71 SER A N 1
ATOM 563 C CA . SER A 1 71 ? -12.302 -1.496 10.650 1.00 91.19 71 SER A CA 1
ATOM 564 C C . SER A 1 71 ? -13.815 -1.598 10.453 1.00 91.19 71 SER A C 1
ATOM 566 O O . SER A 1 71 ? -14.505 -2.418 11.068 1.00 91.19 71 SER A O 1
ATOM 568 N N . SER A 1 72 ? -14.361 -0.716 9.619 1.00 91.56 72 SER A N 1
ATOM 569 C CA . SER A 1 72 ? -15.751 -0.701 9.177 1.00 91.56 72 SER A CA 1
ATOM 570 C C . SER A 1 72 ? -15.905 0.115 7.877 1.00 91.56 72 SER A C 1
ATOM 572 O O . SER A 1 72 ? -14.987 0.258 7.072 1.00 91.56 72 SER A O 1
ATOM 574 N N . GLN A 1 73 ? -17.112 0.619 7.604 1.00 88.81 73 GLN A N 1
ATOM 575 C CA . GLN A 1 73 ? -17.328 1.569 6.506 1.00 88.81 73 GLN A CA 1
ATOM 576 C C . GLN A 1 73 ? -17.047 3.018 6.916 1.00 88.81 73 GLN A C 1
ATOM 578 O O . GLN A 1 73 ? -16.832 3.852 6.038 1.00 88.81 73 GLN A O 1
ATOM 583 N N . ILE A 1 74 ? -17.090 3.310 8.221 1.00 93.12 74 ILE A N 1
ATOM 584 C CA . ILE A 1 74 ? -16.839 4.625 8.821 1.00 93.12 74 ILE A CA 1
ATOM 585 C C . ILE A 1 74 ? -16.099 4.389 10.143 1.00 93.12 74 ILE A C 1
ATOM 587 O O . ILE A 1 74 ? -16.683 4.427 11.229 1.00 93.12 74 ILE A O 1
ATOM 591 N N . ASP A 1 75 ? -14.818 4.076 10.031 1.00 95.12 75 ASP A N 1
ATOM 592 C CA . ASP A 1 75 ? -13.909 3.773 11.135 1.00 95.12 75 ASP A CA 1
ATOM 593 C C . ASP A 1 75 ? -12.893 4.907 11.351 1.00 95.12 75 ASP A C 1
ATOM 595 O O . ASP A 1 75 ? -12.879 5.919 10.643 1.00 95.12 75 ASP A O 1
ATOM 599 N N . ALA A 1 76 ? -12.077 4.767 12.396 1.00 96.12 76 ALA A N 1
ATOM 600 C CA . ALA A 1 76 ? -11.054 5.747 12.731 1.00 96.12 76 ALA A CA 1
ATOM 601 C C . ALA A 1 76 ? -9.941 5.842 11.676 1.00 96.12 76 ALA A C 1
ATOM 603 O O . ALA A 1 76 ? -9.434 6.941 11.472 1.00 96.12 76 ALA A O 1
ATOM 604 N N . ASP A 1 77 ? -9.592 4.732 11.022 1.00 94.81 77 ASP A N 1
ATOM 605 C CA . ASP A 1 77 ? -8.568 4.686 9.975 1.00 94.81 77 ASP A CA 1
ATOM 606 C C . ASP A 1 77 ? -8.985 5.538 8.766 1.00 94.81 77 ASP A C 1
ATOM 608 O O . ASP A 1 77 ? -8.375 6.566 8.465 1.00 94.81 77 ASP A O 1
ATOM 612 N N . ARG A 1 78 ? -10.139 5.230 8.166 1.00 93.19 78 ARG A N 1
ATOM 613 C CA . ARG A 1 78 ? -10.661 5.966 7.009 1.00 93.19 78 ARG A CA 1
ATOM 614 C C . ARG A 1 78 ? -10.901 7.424 7.290 1.00 93.19 78 ARG A C 1
ATOM 616 O O . ARG A 1 78 ? -10.677 8.263 6.420 1.00 93.19 78 ARG A O 1
ATOM 623 N N . MET A 1 79 ? -11.422 7.737 8.475 1.00 95.44 79 MET A N 1
ATOM 624 C CA . MET A 1 79 ? -11.617 9.131 8.839 1.00 95.44 79 MET A CA 1
ATOM 625 C C . MET A 1 79 ? -10.281 9.877 8.935 1.00 95.44 79 MET A C 1
ATOM 627 O O . MET A 1 79 ? -10.227 11.040 8.539 1.00 95.44 79 MET A O 1
ATOM 631 N N . ASP A 1 80 ? -9.221 9.233 9.427 1.00 96.56 80 ASP A N 1
ATOM 632 C CA . ASP A 1 80 ? -7.891 9.833 9.501 1.00 96.56 80 ASP A CA 1
ATOM 633 C C . ASP A 1 80 ? -7.266 9.993 8.114 1.00 96.56 80 ASP A C 1
ATOM 635 O O . ASP A 1 80 ? -6.953 11.126 7.742 1.00 96.56 80 ASP A O 1
ATOM 639 N N . TYR A 1 81 ? -7.138 8.917 7.323 1.00 94.31 81 TYR A N 1
ATOM 640 C CA . TYR A 1 81 ? -6.436 9.007 6.040 1.00 94.31 81 TYR A CA 1
ATOM 641 C C . TYR A 1 81 ? -7.158 9.935 5.058 1.00 94.31 81 TYR A C 1
ATOM 643 O O . TYR A 1 81 ? -6.501 10.693 4.356 1.00 94.31 81 TYR A O 1
ATOM 651 N N . LEU A 1 82 ? -8.499 9.979 5.035 1.00 94.38 82 LEU A N 1
ATOM 652 C CA . LEU A 1 82 ? -9.219 10.886 4.129 1.00 94.38 82 LEU A CA 1
ATOM 653 C C . LEU A 1 82 ? -8.913 12.357 4.438 1.00 94.38 82 LEU A C 1
ATOM 655 O O . LEU A 1 82 ? -8.634 13.136 3.524 1.00 94.38 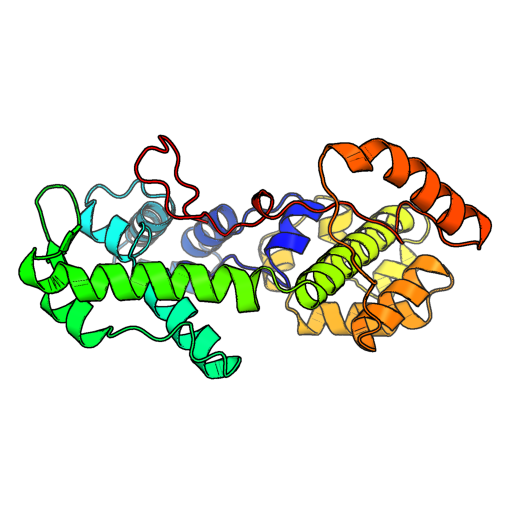82 LEU A O 1
ATOM 659 N N . LEU A 1 83 ? -8.927 12.736 5.721 1.00 95.75 83 LEU A N 1
ATOM 660 C CA . LEU A 1 83 ? -8.610 14.100 6.151 1.00 95.75 83 LEU A CA 1
ATOM 661 C C . LEU A 1 83 ? -7.124 14.416 5.958 1.00 95.75 83 LEU A C 1
ATOM 663 O O . LEU A 1 83 ? -6.773 15.497 5.479 1.00 95.75 83 LEU A O 1
ATOM 667 N N . ARG A 1 84 ? -6.250 13.473 6.318 1.00 96.25 84 ARG A N 1
ATOM 668 C CA . ARG A 1 84 ? -4.796 13.591 6.196 1.00 96.25 84 ARG A CA 1
ATOM 669 C C . ARG A 1 84 ? -4.380 13.738 4.737 1.00 96.25 84 ARG A C 1
ATOM 671 O O . ARG A 1 84 ? -3.674 14.688 4.405 1.00 96.25 84 ARG A O 1
ATOM 678 N N . ASP A 1 85 ? -4.849 12.862 3.861 1.00 95.50 85 ASP A N 1
ATOM 679 C CA . ASP A 1 85 ? -4.510 12.878 2.440 1.00 95.50 85 ASP A CA 1
ATOM 680 C C . ASP A 1 85 ? -5.057 14.130 1.761 1.00 95.50 85 ASP A C 1
ATOM 682 O O . ASP A 1 85 ? -4.337 14.772 0.996 1.00 95.50 85 ASP A O 1
ATOM 686 N N . SER A 1 86 ? -6.291 14.537 2.080 1.00 94.81 86 SER A N 1
ATOM 687 C CA . SER A 1 86 ? -6.867 15.812 1.628 1.00 94.81 86 SER A CA 1
ATOM 688 C C . SER A 1 86 ? -5.955 16.986 1.994 1.00 94.81 86 SER A C 1
ATOM 690 O O . SER A 1 86 ? -5.612 17.811 1.144 1.00 94.81 86 SER A O 1
ATOM 692 N N . TYR A 1 87 ? -5.485 17.020 3.244 1.00 95.50 87 TYR A N 1
ATOM 693 C CA . TYR A 1 87 ? -4.589 18.060 3.739 1.00 95.50 87 TYR A CA 1
ATOM 694 C C . TYR A 1 87 ? -3.228 18.064 3.022 1.00 95.50 87 TYR A C 1
ATOM 696 O O . TYR A 1 87 ? -2.796 19.108 2.531 1.00 95.50 87 TYR A O 1
ATOM 704 N N . PHE A 1 88 ? -2.547 16.916 2.927 1.00 96.62 88 PHE A N 1
ATOM 705 C CA . PHE A 1 88 ? -1.198 16.839 2.349 1.00 96.62 88 PHE A CA 1
ATOM 706 C C . PHE A 1 88 ? -1.173 16.977 0.824 1.00 96.62 88 PHE A C 1
ATOM 708 O O . PHE A 1 88 ? -0.201 17.494 0.273 1.00 96.62 88 PHE A O 1
ATOM 715 N N . THR A 1 89 ? -2.231 16.553 0.132 1.00 94.31 89 THR A N 1
ATOM 716 C CA . THR A 1 89 ? -2.358 16.745 -1.323 1.00 94.31 89 THR A CA 1
ATOM 717 C C . THR A 1 89 ? -2.858 18.142 -1.692 1.00 94.31 89 THR A C 1
ATOM 719 O O . THR A 1 89 ? -2.688 18.568 -2.835 1.00 94.31 89 THR A O 1
ATOM 722 N N . GLY A 1 90 ? -3.477 18.859 -0.747 1.00 93.12 90 GLY A N 1
ATOM 723 C CA . GLY A 1 90 ? -4.178 20.119 -0.996 1.00 93.12 90 GLY A CA 1
ATOM 724 C C . GLY A 1 90 ? -5.501 19.945 -1.752 1.00 93.12 90 GLY A C 1
ATOM 725 O O . GLY A 1 90 ? -6.102 20.934 -2.177 1.00 93.12 90 GLY A O 1
ATOM 726 N N . ALA A 1 91 ? -5.958 18.705 -1.949 1.00 89.38 91 ALA A N 1
ATOM 727 C CA . ALA A 1 91 ? -7.237 18.402 -2.568 1.00 89.38 91 ALA A CA 1
ATOM 728 C C . ALA A 1 91 ? -8.355 18.583 -1.535 1.00 89.38 91 ALA A C 1
ATOM 730 O O . ALA A 1 91 ? -8.792 17.616 -0.924 1.00 89.38 91 ALA A O 1
ATOM 731 N N . SER A 1 92 ? -8.870 19.808 -1.390 1.00 82.31 92 SER A N 1
ATOM 732 C CA . SER A 1 92 ? -9.925 20.181 -0.424 1.00 82.31 92 SER A CA 1
ATOM 733 C C . SER A 1 92 ? -11.290 19.496 -0.638 1.00 82.31 92 SER A C 1
ATOM 735 O O . SER A 1 92 ? -12.305 19.939 -0.111 1.00 82.31 92 SER A O 1
ATOM 737 N N . TYR A 1 93 ? -11.341 18.456 -1.466 1.00 76.19 93 TYR A N 1
ATOM 738 C CA . TYR A 1 93 ? -12.509 17.628 -1.742 1.00 76.19 93 TYR A CA 1
ATOM 739 C C . TYR A 1 93 ? -12.710 16.523 -0.692 1.00 76.19 93 TYR A C 1
ATOM 741 O O . TYR A 1 93 ? -13.793 15.960 -0.600 1.00 76.19 93 TYR A O 1
ATOM 749 N N . GLY A 1 94 ? -11.670 16.180 0.078 1.00 75.81 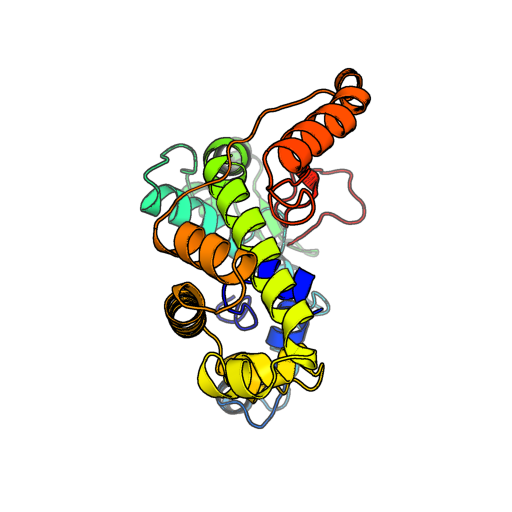94 GLY A N 1
ATOM 750 C CA . GLY A 1 94 ? -11.730 15.131 1.102 1.00 75.81 94 GLY A CA 1
ATOM 751 C C . GLY A 1 94 ? -12.114 15.615 2.499 1.00 75.81 94 GLY A C 1
ATOM 752 O O . GLY A 1 94 ? -12.151 14.813 3.430 1.00 75.81 94 GLY A O 1
ATOM 753 N N . GLU A 1 95 ? -12.395 16.906 2.670 1.00 87.56 95 GLU A N 1
ATOM 754 C CA . GLU A 1 95 ? -12.757 17.469 3.969 1.00 87.56 95 GLU A CA 1
ATOM 755 C C . GLU A 1 95 ? -14.202 17.103 4.339 1.00 87.56 95 GLU A C 1
ATOM 757 O O . GLU A 1 95 ? -15.105 17.169 3.510 1.00 87.56 95 GLU A O 1
ATOM 762 N N . PHE A 1 96 ? -14.420 16.705 5.592 1.00 93.62 96 PHE A N 1
ATOM 763 C CA . PHE A 1 96 ? -15.743 16.496 6.188 1.00 93.62 96 PHE A CA 1
ATOM 764 C C . PHE A 1 96 ? -15.695 16.858 7.680 1.00 93.62 96 PHE A C 1
ATOM 766 O O . PHE A 1 96 ? -14.630 16.860 8.307 1.00 93.62 96 PHE A O 1
ATOM 773 N N . ASP A 1 97 ? -16.846 17.159 8.288 1.00 94.88 97 ASP A N 1
ATOM 774 C CA . ASP A 1 97 ? -16.899 17.561 9.703 1.00 94.88 97 ASP A CA 1
ATOM 775 C C . ASP A 1 97 ? -16.778 16.360 10.663 1.00 94.88 97 ASP A C 1
ATOM 777 O O . ASP A 1 97 ? -17.768 15.820 11.178 1.00 94.88 97 ASP A O 1
ATOM 781 N N . LEU A 1 98 ? -15.534 15.985 10.975 1.00 96.44 98 LEU A N 1
ATOM 782 C CA . LEU A 1 98 ? -15.216 14.970 11.982 1.00 96.44 98 LEU A CA 1
ATOM 783 C C . LEU A 1 98 ? -15.848 15.284 13.347 1.00 96.44 98 LEU A C 1
ATOM 785 O O . LEU A 1 98 ? -16.362 14.388 14.017 1.00 96.44 98 LEU A O 1
ATOM 789 N N . THR A 1 99 ? -15.874 16.555 13.765 1.00 97.19 99 THR A N 1
ATOM 790 C CA . THR A 1 99 ? -16.455 16.946 15.061 1.00 97.19 99 THR A CA 1
ATOM 791 C C . THR A 1 99 ? -17.947 16.629 15.101 1.00 97.19 99 THR A C 1
ATOM 793 O O . THR A 1 99 ? -18.473 16.192 16.133 1.00 97.19 99 THR A O 1
ATOM 796 N N . ARG A 1 100 ? -18.655 16.808 13.982 1.00 97.31 100 ARG A N 1
ATOM 797 C CA . ARG A 1 100 ? -20.066 16.443 13.877 1.00 97.31 100 ARG A CA 1
ATOM 798 C C . ARG A 1 100 ? -20.269 14.933 13.918 1.00 97.31 100 ARG A C 1
ATOM 800 O O . ARG A 1 100 ? -21.179 14.514 14.636 1.00 97.31 100 ARG A O 1
ATOM 807 N N . ILE A 1 101 ? -19.430 14.142 13.245 1.00 97.00 101 ILE A N 1
ATOM 808 C CA . ILE A 1 101 ? -19.478 12.668 13.290 1.00 97.00 101 ILE A CA 1
ATOM 809 C C . ILE A 1 101 ? -19.255 12.164 14.723 1.00 97.00 101 ILE A C 1
ATOM 811 O O . ILE A 1 101 ? -20.079 11.413 15.252 1.00 97.00 101 ILE A O 1
ATOM 815 N N . LEU A 1 102 ? -18.227 12.666 15.413 1.00 97.31 102 LEU A N 1
ATOM 816 C CA . LEU A 1 102 ? -17.927 12.305 16.805 1.00 97.31 102 LEU A CA 1
ATOM 817 C C . LEU A 1 102 ? -19.059 12.670 17.779 1.00 97.31 102 LEU A C 1
ATOM 819 O O . LEU A 1 102 ? -19.271 11.994 18.785 1.00 97.31 102 LEU A O 1
ATOM 823 N N . ARG A 1 103 ? -19.844 13.716 17.491 1.00 97.56 103 ARG A N 1
ATOM 824 C CA . ARG A 1 103 ? -21.018 14.064 18.311 1.00 97.56 103 ARG A CA 1
ATOM 825 C C . ARG A 1 103 ? -22.160 13.062 18.175 1.00 97.56 103 ARG A C 1
ATOM 827 O O . ARG A 1 103 ? -22.945 12.931 19.120 1.00 97.56 103 ARG A O 1
ATOM 834 N N . VAL A 1 104 ? -22.287 12.388 17.033 1.00 97.38 104 VAL A N 1
ATOM 835 C CA . VAL A 1 104 ? -23.448 11.544 16.696 1.00 97.38 104 VAL A CA 1
ATOM 836 C C . VAL A 1 104 ? -23.141 10.049 16.671 1.00 97.38 104 VAL A C 1
ATOM 838 O O . VAL A 1 104 ? -24.091 9.270 16.684 1.00 97.38 104 VAL A O 1
ATOM 841 N N . ILE A 1 105 ? -21.871 9.639 16.696 1.00 97.69 105 ILE A N 1
ATOM 842 C CA . ILE A 1 105 ? -21.460 8.235 16.833 1.00 97.69 105 ILE A CA 1
ATOM 843 C C . ILE A 1 105 ? -21.935 7.654 18.175 1.00 97.69 105 ILE A C 1
ATOM 845 O O . ILE A 1 105 ? -21.850 8.303 19.223 1.00 97.69 105 ILE A O 1
ATOM 849 N N . ARG A 1 106 ? -22.502 6.449 18.164 1.00 97.62 106 ARG A N 1
ATOM 850 C CA . ARG A 1 106 ? -23.060 5.771 19.341 1.00 97.62 106 ARG A CA 1
ATOM 851 C C . ARG A 1 106 ? -22.709 4.284 19.318 1.00 97.62 106 ARG A C 1
ATOM 853 O O . ARG A 1 106 ? -22.897 3.649 18.280 1.00 97.62 106 ARG A O 1
ATOM 860 N N . PRO A 1 107 ? -22.280 3.708 20.452 1.00 97.38 107 PRO A N 1
ATOM 861 C CA . PRO A 1 107 ? -22.222 2.263 20.582 1.00 97.38 107 PRO A CA 1
ATOM 862 C C . PRO A 1 107 ? -23.645 1.695 20.636 1.00 97.38 107 PRO A C 1
ATOM 864 O O . PRO A 1 107 ? -24.545 2.276 21.250 1.00 97.38 107 PRO A O 1
ATOM 867 N N . ILE A 1 108 ? -23.835 0.545 20.005 1.00 96.19 108 ILE A N 1
ATOM 868 C CA . ILE A 1 108 ? -25.035 -0.288 20.079 1.00 96.19 108 ILE A CA 1
ATOM 869 C C . ILE A 1 108 ? -24.618 -1.722 20.416 1.00 96.19 108 ILE A C 1
ATOM 871 O O . ILE A 1 108 ? -23.445 -2.073 20.308 1.00 96.19 108 ILE A O 1
ATOM 875 N N . GLU A 1 109 ? -25.565 -2.572 20.812 1.00 92.06 109 GLU A N 1
ATOM 876 C CA . GLU A 1 109 ? -25.288 -3.962 21.221 1.00 92.06 109 GLU A CA 1
ATOM 877 C C . GLU A 1 109 ? -24.409 -4.724 20.212 1.00 92.06 109 GLU A C 1
ATOM 879 O O . GLU A 1 109 ? -23.478 -5.418 20.603 1.00 92.06 109 GLU A O 1
ATOM 884 N N . ASN A 1 110 ? -24.639 -4.508 18.913 1.00 90.44 110 ASN A N 1
ATOM 885 C CA . ASN A 1 110 ? -23.956 -5.218 17.831 1.00 90.44 110 ASN A CA 1
ATOM 886 C C . ASN A 1 110 ? -22.907 -4.386 17.067 1.00 90.44 110 ASN A C 1
ATOM 888 O O . ASN A 1 110 ? -22.551 -4.768 15.953 1.00 90.44 110 ASN A O 1
ATOM 892 N N . GLY A 1 111 ? -22.411 -3.274 17.627 1.00 95.06 111 GLY A N 1
ATOM 893 C CA . GLY A 1 111 ? -21.391 -2.450 16.969 1.00 95.06 111 GLY A CA 1
ATOM 894 C C . GLY A 1 111 ? -21.581 -0.944 17.145 1.00 95.06 111 GLY A C 1
ATOM 895 O O . GLY A 1 111 ? -21.882 -0.465 18.237 1.00 95.06 111 GLY A O 1
ATOM 896 N N . ILE A 1 112 ? -21.399 -0.190 16.068 1.00 96.38 112 ILE A N 1
ATOM 897 C CA . ILE A 1 112 ? -21.441 1.272 16.044 1.00 96.38 112 ILE A CA 1
ATOM 898 C C . ILE A 1 112 ? -22.563 1.738 15.124 1.00 96.38 112 ILE A C 1
ATOM 900 O O . ILE A 1 112 ? -22.771 1.207 14.038 1.00 96.38 112 ILE A O 1
ATOM 904 N N . ALA A 1 113 ? -23.281 2.766 15.562 1.00 96.38 113 ALA A N 1
ATOM 905 C CA . ALA A 1 113 ? -24.278 3.458 14.763 1.00 96.38 113 ALA A CA 1
ATOM 906 C C . ALA A 1 113 ? -24.127 4.975 14.901 1.00 96.38 113 ALA A C 1
ATOM 908 O O . ALA A 1 113 ? -23.404 5.478 15.760 1.00 96.38 113 ALA A O 1
ATOM 909 N N . PHE A 1 114 ? -24.864 5.719 14.082 1.00 96.69 114 PHE A N 1
ATOM 910 C CA . PHE A 1 114 ? -24.890 7.178 14.121 1.00 96.69 114 PHE A CA 1
ATOM 911 C C . PHE A 1 114 ? -26.315 7.667 14.384 1.00 96.69 114 PHE A C 1
ATOM 913 O O . PHE A 1 114 ? -27.286 7.134 13.844 1.00 96.69 114 PHE A O 1
ATOM 920 N N . GLN A 1 115 ? -26.467 8.685 15.233 1.00 97.56 115 GLN A N 1
ATOM 921 C CA . GLN A 1 115 ? -27.773 9.293 15.481 1.00 97.56 115 GLN A CA 1
ATOM 922 C C . GLN A 1 115 ? -28.337 9.897 14.190 1.00 97.56 115 GLN A C 1
ATOM 924 O O . GLN A 1 115 ? -27.639 10.589 13.453 1.00 97.56 115 GLN A O 1
ATOM 929 N N . ARG A 1 116 ? -29.642 9.711 13.958 1.00 96.25 116 ARG A N 1
ATOM 930 C CA . ARG A 1 116 ? -30.324 10.158 12.729 1.00 96.25 116 ARG A CA 1
ATOM 931 C C . ARG A 1 116 ? -30.201 11.662 12.458 1.00 96.25 116 ARG A C 1
ATOM 933 O O . ARG A 1 116 ? -30.166 12.077 11.309 1.00 96.25 116 ARG A O 1
ATOM 940 N N . ASN A 1 117 ? -30.101 12.488 13.498 1.00 95.38 117 ASN A N 1
ATOM 941 C CA . ASN A 1 117 ? -29.896 13.935 13.355 1.00 95.38 117 ASN A CA 1
ATOM 942 C C . ASN A 1 117 ? -28.491 14.314 12.830 1.00 95.38 117 ASN A C 1
ATOM 944 O O . ASN A 1 117 ? -28.236 15.487 12.557 1.00 95.38 117 ASN A O 1
ATOM 948 N N . GLY A 1 118 ? -27.573 13.351 12.724 1.00 94.56 118 GLY A N 1
ATOM 949 C CA . GLY A 1 118 ? -26.237 13.489 12.155 1.00 94.56 118 GLY A CA 1
ATOM 950 C C . GLY A 1 118 ? -26.107 13.036 10.705 1.00 94.56 118 GLY A C 1
ATOM 951 O O . GLY A 1 118 ? -25.002 13.089 10.182 1.00 94.56 118 GLY A O 1
ATOM 952 N N . MET A 1 119 ? -27.202 12.611 10.066 1.00 95.75 119 MET A N 1
ATOM 953 C CA . MET A 1 119 ? -27.205 12.021 8.721 1.00 95.75 119 MET A CA 1
ATOM 954 C C . MET A 1 119 ? -26.412 12.840 7.695 1.00 95.75 119 MET A C 1
ATOM 956 O O . MET A 1 119 ? -25.590 12.275 6.992 1.00 95.75 119 MET A O 1
ATOM 960 N N . HIS A 1 120 ? -26.568 14.165 7.677 1.00 96.12 120 HIS A N 1
ATOM 961 C CA . HIS A 1 120 ? -25.863 15.021 6.716 1.00 96.12 120 HIS A CA 1
ATOM 962 C C . HIS A 1 120 ? -24.336 15.028 6.880 1.00 96.12 120 HIS A C 1
ATOM 964 O O . HIS A 1 120 ? -23.632 15.197 5.898 1.00 96.12 120 HIS A O 1
ATOM 970 N N . ALA A 1 121 ? -23.806 14.797 8.086 1.00 95.50 121 ALA A N 1
ATOM 971 C CA . ALA A 1 121 ? -22.357 14.651 8.266 1.00 95.50 121 ALA A CA 1
ATOM 972 C C . ALA A 1 121 ? -21.844 13.301 7.752 1.00 95.50 121 ALA A C 1
ATOM 974 O O . ALA A 1 121 ? -20.695 13.187 7.342 1.00 95.50 121 ALA A O 1
ATOM 975 N N . ILE A 1 122 ? -22.705 12.280 7.763 1.00 95.94 122 ILE A N 1
ATOM 976 C CA . ILE A 1 122 ? -22.403 10.980 7.165 1.00 95.94 122 ILE A CA 1
ATOM 977 C C . ILE A 1 122 ? -22.480 11.065 5.635 1.00 95.94 122 ILE A C 1
ATOM 979 O O . ILE A 1 122 ? -21.622 10.512 4.958 1.00 95.94 122 ILE A O 1
ATOM 983 N N . GLU A 1 123 ? -23.461 11.787 5.084 1.00 94.94 123 GLU A N 1
ATOM 984 C CA . GLU A 1 123 ? -23.541 12.075 3.643 1.00 94.94 123 GLU A CA 1
ATOM 985 C C . GLU A 1 123 ? -22.298 12.824 3.149 1.00 94.94 123 GLU A C 1
ATOM 987 O O . GLU A 1 123 ? -21.729 12.443 2.128 1.00 94.94 123 GLU A O 1
ATOM 992 N N . ASP A 1 124 ? -21.854 13.835 3.903 1.00 94.38 124 ASP A N 1
ATOM 993 C CA . ASP A 1 124 ? -20.632 14.594 3.626 1.00 94.38 124 ASP A CA 1
ATOM 994 C C . ASP A 1 124 ? -19.400 13.677 3.613 1.00 94.38 124 ASP A C 1
ATOM 996 O O . ASP A 1 124 ? -18.698 13.614 2.613 1.00 94.38 124 ASP A O 1
ATOM 1000 N N . TYR A 1 125 ? -19.218 12.838 4.642 1.00 95.44 125 TYR A N 1
ATOM 1001 C CA . TYR A 1 125 ? -18.154 11.823 4.669 1.00 95.44 125 TYR A CA 1
ATOM 1002 C C . TYR A 1 125 ? -18.155 10.913 3.428 1.00 95.44 125 TYR A C 1
ATOM 1004 O O . TYR A 1 125 ? -17.108 10.688 2.819 1.00 95.44 125 TYR A O 1
ATOM 1012 N N . VAL A 1 126 ? -19.321 10.386 3.033 1.00 93.81 126 VAL A N 1
ATOM 1013 C CA . VAL A 1 126 ? -19.432 9.493 1.867 1.00 93.81 126 VAL A CA 1
ATOM 1014 C C . VAL A 1 126 ? -19.076 10.234 0.576 1.00 93.81 126 VAL A C 1
ATOM 1016 O O . VAL A 1 126 ? -18.375 9.680 -0.277 1.00 93.81 126 VAL A O 1
ATOM 1019 N N . LEU A 1 127 ? -19.526 11.483 0.429 1.00 92.75 127 LEU A N 1
ATOM 1020 C CA . LEU A 1 127 ? -19.206 12.314 -0.727 1.00 92.75 127 LEU A CA 1
ATOM 1021 C C . LEU A 1 127 ? -17.708 12.638 -0.783 1.00 92.75 127 LEU A C 1
ATOM 1023 O O . LEU A 1 127 ? -17.096 12.450 -1.836 1.00 92.75 127 LEU A O 1
ATOM 1027 N N . SER A 1 128 ? -17.113 13.051 0.334 1.00 93.62 128 SER A N 1
ATOM 1028 C CA . SER A 1 128 ? -15.687 13.371 0.436 1.00 93.62 128 SER A CA 1
ATOM 1029 C C . SER A 1 128 ? -14.819 12.145 0.143 1.00 93.62 128 SER A C 1
ATOM 1031 O O . SER A 1 128 ? -13.865 12.228 -0.632 1.00 93.62 128 SER A O 1
ATOM 1033 N N . ARG A 1 129 ? -15.211 10.959 0.637 1.00 93.31 129 ARG A N 1
ATOM 1034 C CA . ARG A 1 129 ? -14.565 9.682 0.286 1.00 93.31 129 A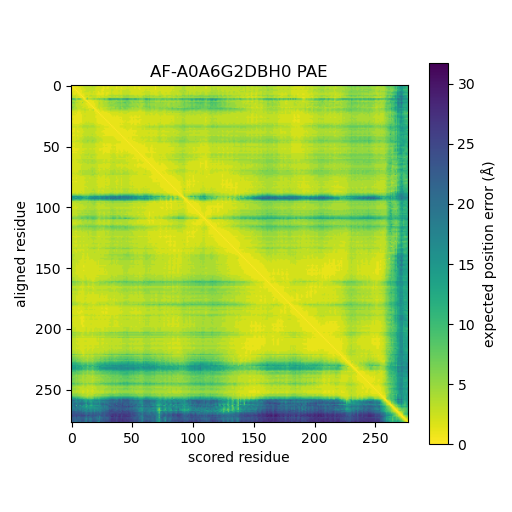RG A CA 1
ATOM 1035 C C . ARG A 1 129 ? -14.605 9.422 -1.220 1.00 93.31 129 ARG A C 1
ATOM 1037 O O . ARG A 1 129 ? -13.572 9.130 -1.818 1.00 93.31 129 ARG A O 1
ATOM 1044 N N . TYR A 1 130 ? -15.773 9.556 -1.852 1.00 91.56 130 TYR A N 1
ATOM 1045 C CA . TYR A 1 130 ? -15.907 9.376 -3.301 1.00 91.56 130 TYR A CA 1
ATOM 1046 C C . TYR A 1 130 ? -15.029 10.358 -4.092 1.00 91.56 130 TYR A C 1
ATOM 1048 O O . TYR A 1 130 ? -14.374 9.973 -5.064 1.00 91.56 130 TYR A O 1
ATOM 1056 N N . GLN A 1 131 ? -14.987 11.624 -3.679 1.00 92.62 131 GLN A N 1
ATOM 1057 C CA . GLN A 1 131 ? -14.176 12.627 -4.360 1.00 92.62 131 GLN A CA 1
ATOM 1058 C C . GLN A 1 131 ? -12.676 12.339 -4.218 1.00 92.62 131 GLN A C 1
ATOM 1060 O O . GLN A 1 131 ? -11.965 12.409 -5.221 1.00 92.62 131 GLN A O 1
ATOM 1065 N N . MET A 1 132 ? -12.202 11.932 -3.036 1.00 93.56 132 MET A N 1
ATOM 1066 C CA . MET A 1 132 ? -10.805 11.519 -2.830 1.00 93.56 132 MET A CA 1
ATOM 1067 C C . MET A 1 132 ? -10.405 10.353 -3.736 1.00 93.56 132 MET A C 1
ATOM 1069 O O . MET A 1 132 ? -9.338 10.382 -4.351 1.00 93.56 132 MET A O 1
ATOM 1073 N N . TYR A 1 133 ? -11.293 9.374 -3.917 1.00 90.12 133 TYR A N 1
ATOM 1074 C CA . TYR A 1 133 ? -11.054 8.257 -4.831 1.00 90.12 133 TYR A CA 1
ATOM 1075 C C . TYR A 1 133 ? -10.853 8.744 -6.262 1.00 90.12 133 TYR A C 1
ATOM 1077 O O . TYR A 1 133 ? -9.865 8.401 -6.906 1.00 90.12 133 TYR A O 1
ATOM 1085 N N . MET A 1 134 ? -11.759 9.584 -6.757 1.00 89.31 134 MET A N 1
ATOM 1086 C CA . MET A 1 134 ? -11.711 10.037 -8.145 1.00 89.31 134 MET A CA 1
ATOM 1087 C C . MET A 1 134 ? -10.571 11.020 -8.427 1.00 89.31 134 MET A C 1
ATOM 1089 O O . MET A 1 134 ? -10.017 10.999 -9.526 1.00 89.31 134 MET A O 1
ATOM 1093 N N . GLN A 1 135 ? -10.240 11.888 -7.470 1.00 90.19 135 GLN A N 1
ATOM 1094 C CA . GLN A 1 135 ? -9.285 12.980 -7.677 1.00 90.19 135 GLN A CA 1
ATOM 1095 C C . GLN A 1 135 ? -7.851 12.614 -7.284 1.00 90.19 135 GLN A C 1
ATOM 1097 O O . GLN A 1 135 ? -6.913 13.124 -7.897 1.00 90.19 135 GLN A O 1
ATOM 1102 N N . VAL A 1 136 ? -7.672 11.736 -6.293 1.00 92.00 136 VAL A N 1
ATOM 1103 C CA . VAL A 1 136 ? -6.358 11.407 -5.724 1.00 92.00 136 VAL A CA 1
ATOM 1104 C C . VAL A 1 136 ? -5.991 9.955 -6.016 1.00 92.00 136 VAL A C 1
ATOM 1106 O O . VAL A 1 136 ? -5.072 9.707 -6.799 1.00 92.00 136 VAL A O 1
ATOM 1109 N N . TYR A 1 137 ? -6.723 8.990 -5.453 1.00 90.38 137 TYR A N 1
ATOM 1110 C CA . TYR A 1 137 ? -6.312 7.579 -5.494 1.00 90.38 137 TYR A CA 1
ATOM 1111 C C . TYR A 1 137 ? -6.365 6.986 -6.909 1.00 90.38 137 TYR A C 1
ATOM 1113 O O . TYR A 1 137 ? -5.472 6.249 -7.317 1.00 90.38 137 TYR A O 1
ATOM 1121 N N . PHE A 1 138 ? -7.358 7.367 -7.717 1.00 89.62 138 PHE A N 1
ATOM 1122 C CA . PHE A 1 138 ? -7.494 6.908 -9.104 1.00 89.62 138 PHE A CA 1
ATOM 1123 C C . PHE A 1 138 ? -6.840 7.839 -10.126 1.00 89.62 138 PHE A C 1
ATOM 1125 O O . PHE A 1 138 ? -7.037 7.661 -11.335 1.00 89.62 138 PHE A O 1
ATOM 1132 N N . HIS A 1 139 ? -6.040 8.810 -9.674 1.00 91.81 139 HIS A N 1
ATOM 1133 C CA . HIS A 1 139 ? -5.403 9.756 -10.575 1.00 91.81 139 HIS A CA 1
ATOM 1134 C C . HIS A 1 139 ? -4.494 9.017 -11.584 1.00 91.81 139 HIS A C 1
ATOM 1136 O O . HIS A 1 139 ? -3.612 8.247 -11.183 1.00 91.81 139 HIS A O 1
ATOM 1142 N N . PRO A 1 140 ? -4.634 9.256 -12.906 1.00 92.19 140 PRO A N 1
ATOM 1143 C CA . PRO A 1 140 ? -3.946 8.454 -13.919 1.00 92.19 140 PRO A CA 1
ATOM 1144 C C . PRO A 1 140 ? -2.416 8.469 -13.812 1.00 92.19 140 PRO A C 1
ATOM 1146 O O . PRO A 1 140 ? -1.770 7.488 -14.166 1.00 92.19 140 PRO A O 1
ATOM 1149 N N . ALA A 1 141 ? -1.829 9.568 -13.325 1.00 93.12 141 ALA A N 1
ATOM 1150 C CA . ALA A 1 141 ? -0.381 9.662 -13.131 1.00 93.12 141 ALA A CA 1
ATOM 1151 C C . ALA A 1 141 ? 0.123 8.812 -11.952 1.00 93.12 141 ALA A C 1
ATOM 1153 O O . ALA A 1 141 ? 1.209 8.248 -12.053 1.00 93.12 141 ALA A O 1
ATOM 1154 N N . THR A 1 142 ? -0.656 8.701 -10.870 1.00 92.06 142 THR A N 1
ATOM 1155 C CA . THR A 1 142 ? -0.329 7.853 -9.710 1.00 92.06 142 THR A CA 1
ATOM 1156 C C . THR A 1 142 ? -0.325 6.393 -10.139 1.00 92.06 142 THR A C 1
ATOM 1158 O O . THR A 1 142 ? 0.658 5.685 -9.962 1.00 92.06 142 THR A O 1
ATOM 1161 N N . ARG A 1 143 ? -1.369 5.988 -10.862 1.00 89.44 143 ARG A N 1
ATOM 1162 C CA . ARG A 1 143 ? -1.492 4.634 -11.410 1.00 89.44 143 ARG A CA 1
ATOM 1163 C C . ARG A 1 143 ? -0.417 4.298 -12.438 1.00 89.44 143 ARG A C 1
ATOM 1165 O O . ARG A 1 143 ? 0.069 3.176 -12.490 1.00 89.44 143 ARG A O 1
ATOM 1172 N N . ALA A 1 144 ? -0.014 5.268 -13.258 1.00 93.50 144 ALA A N 1
ATOM 1173 C CA . ALA A 1 144 ? 1.096 5.072 -14.184 1.00 93.50 144 ALA A CA 1
ATOM 1174 C C . ALA A 1 144 ? 2.427 4.829 -13.451 1.00 93.50 144 ALA A C 1
ATOM 1176 O O . ALA A 1 144 ? 3.249 4.067 -13.952 1.00 93.50 144 ALA A O 1
ATOM 1177 N N . MET A 1 145 ? 2.640 5.456 -12.287 1.00 94.69 145 MET A N 1
ATOM 1178 C CA . MET A 1 145 ? 3.804 5.177 -11.436 1.00 94.69 145 MET A CA 1
ATOM 1179 C C . MET A 1 145 ? 3.722 3.792 -10.788 1.00 94.69 145 MET A C 1
ATOM 1181 O O . MET A 1 145 ? 4.738 3.110 -10.721 1.00 94.69 145 MET A O 1
ATOM 1185 N N . GLU A 1 146 ? 2.533 3.357 -10.373 1.00 92.81 146 GLU A N 1
ATOM 1186 C CA . GLU A 1 146 ? 2.307 2.019 -9.815 1.00 92.81 146 GLU A CA 1
ATOM 1187 C C . GLU A 1 146 ? 2.612 0.913 -10.835 1.00 92.81 146 GLU A C 1
ATOM 1189 O O . GLU A 1 146 ? 3.419 0.028 -10.567 1.00 92.81 146 GLU A O 1
ATOM 1194 N N . VAL A 1 147 ? 2.068 1.019 -12.053 1.00 93.25 147 VAL A N 1
ATOM 1195 C CA . VAL A 1 147 ? 2.379 0.099 -13.165 1.00 93.25 147 VAL A CA 1
ATOM 1196 C C . VAL A 1 147 ? 3.880 0.052 -13.437 1.00 93.25 147 VAL A C 1
ATOM 1198 O O . VAL A 1 147 ? 4.456 -1.004 -13.692 1.00 93.25 147 VAL A O 1
ATOM 1201 N N . LEU A 1 148 ? 4.528 1.213 -13.399 1.00 95.44 148 LEU A N 1
ATOM 1202 C CA . LEU A 1 148 ? 5.955 1.314 -13.637 1.00 95.44 148 LEU A CA 1
ATOM 1203 C C . LEU A 1 148 ? 6.759 0.611 -12.537 1.00 95.44 148 LEU A C 1
ATOM 1205 O O . LEU A 1 148 ? 7.711 -0.097 -12.856 1.00 95.44 148 LEU A O 1
ATOM 1209 N N . LEU A 1 149 ? 6.359 0.762 -11.273 1.00 96.12 149 LEU A N 1
ATOM 1210 C CA . LEU A 1 149 ? 6.962 0.069 -10.138 1.00 96.12 149 LEU A CA 1
ATOM 1211 C C . LEU A 1 149 ? 6.753 -1.450 -10.219 1.00 96.12 149 LEU A C 1
ATOM 1213 O O . LEU A 1 149 ? 7.711 -2.205 -10.056 1.00 96.12 149 LEU A O 1
ATOM 1217 N N . GLN A 1 150 ? 5.534 -1.895 -10.533 1.00 94.50 150 GLN A N 1
ATOM 1218 C CA . GLN A 1 150 ? 5.208 -3.308 -10.742 1.00 94.50 150 GLN A CA 1
ATOM 1219 C C . GLN A 1 150 ? 6.103 -3.918 -11.826 1.00 94.50 150 GLN A C 1
ATOM 1221 O O . GLN A 1 150 ? 6.753 -4.937 -11.598 1.00 94.50 150 GLN A O 1
ATOM 1226 N N . ASN A 1 151 ? 6.203 -3.264 -12.987 1.00 95.94 151 ASN A N 1
ATOM 1227 C CA . ASN A 1 151 ? 7.014 -3.751 -14.102 1.00 95.94 151 ASN A CA 1
ATOM 1228 C C . ASN A 1 151 ? 8.516 -3.703 -13.796 1.00 95.94 151 ASN A C 1
ATOM 1230 O O . ASN A 1 151 ? 9.252 -4.601 -14.209 1.00 95.94 151 ASN A O 1
ATOM 1234 N N . LEU A 1 152 ? 8.971 -2.694 -13.048 1.00 97.25 152 LEU A N 1
ATOM 1235 C CA . LEU A 1 152 ? 10.355 -2.579 -12.595 1.00 97.25 152 LEU A CA 1
ATOM 1236 C C . LEU A 1 152 ? 10.749 -3.767 -11.711 1.00 97.25 152 LEU A C 1
ATOM 1238 O O . LEU A 1 152 ? 11.741 -4.448 -11.976 1.00 97.25 152 LEU A O 1
ATOM 1242 N N . LEU A 1 153 ? 9.957 -4.030 -10.673 1.00 96.50 153 LEU A N 1
ATOM 1243 C CA . LEU A 1 153 ? 10.236 -5.100 -9.725 1.00 96.50 153 LEU A CA 1
ATOM 1244 C C . LEU A 1 153 ? 10.015 -6.488 -10.346 1.00 96.50 153 LEU A C 1
ATOM 1246 O O . LEU A 1 153 ? 10.791 -7.407 -10.077 1.00 96.50 153 LEU A O 1
ATOM 1250 N N . LYS A 1 154 ? 9.028 -6.636 -11.241 1.00 96.00 154 LYS A N 1
ATOM 1251 C CA . LYS A 1 154 ? 8.846 -7.839 -12.067 1.00 96.00 154 LYS A CA 1
ATOM 1252 C C . LYS A 1 154 ? 10.106 -8.146 -12.876 1.00 96.00 154 LYS A C 1
ATOM 1254 O O . LYS A 1 154 ? 10.599 -9.270 -12.814 1.00 96.00 154 LYS A O 1
ATOM 1259 N N . ARG A 1 155 ? 10.672 -7.148 -13.569 1.00 97.38 155 ARG A N 1
ATOM 1260 C CA . ARG A 1 155 ? 11.910 -7.323 -14.345 1.00 97.38 155 ARG A CA 1
ATOM 1261 C C . ARG A 1 155 ? 13.085 -7.725 -13.453 1.00 97.38 155 ARG A C 1
ATOM 1263 O O . ARG A 1 155 ? 13.845 -8.612 -13.825 1.00 97.38 155 ARG A O 1
ATOM 1270 N N . ALA A 1 156 ? 13.222 -7.111 -12.276 1.00 97.19 156 ALA A N 1
ATOM 1271 C CA . ALA A 1 156 ? 14.259 -7.482 -11.311 1.00 97.19 156 ALA A CA 1
ATOM 1272 C C . ALA A 1 156 ? 14.128 -8.952 -10.867 1.00 97.19 156 ALA A C 1
ATOM 1274 O O . ALA A 1 156 ? 15.107 -9.695 -10.899 1.00 97.19 156 ALA A O 1
ATOM 1275 N N . LYS A 1 157 ? 12.906 -9.392 -10.537 1.00 95.69 157 LYS A N 1
ATOM 1276 C CA . LYS A 1 157 ? 12.602 -10.779 -10.151 1.00 95.69 157 LYS A CA 1
ATOM 1277 C C . LYS A 1 157 ? 12.928 -11.785 -11.260 1.00 95.69 157 LYS A C 1
ATOM 1279 O O . LYS A 1 157 ? 13.434 -12.863 -10.969 1.00 95.69 157 LYS A O 1
ATOM 1284 N N . GLU A 1 158 ? 12.660 -11.444 -12.518 1.00 96.06 158 GLU A N 1
ATOM 1285 C CA . GLU A 1 158 ? 12.946 -12.310 -13.674 1.00 96.06 158 GLU A CA 1
ATOM 1286 C C . GLU A 1 158 ? 14.439 -12.401 -14.009 1.00 96.06 158 GLU A C 1
ATOM 1288 O O . GLU A 1 158 ? 14.897 -13.452 -14.448 1.00 96.06 158 GLU A O 1
ATOM 1293 N N . LEU A 1 159 ? 15.205 -11.328 -13.789 1.00 97.06 159 LEU A N 1
ATOM 1294 C CA . LEU A 1 159 ? 16.657 -11.309 -14.008 1.00 97.06 159 LEU A CA 1
ATOM 1295 C C . LEU A 1 159 ? 17.442 -11.982 -12.875 1.00 97.06 159 LEU A C 1
ATOM 1297 O O . LEU A 1 159 ? 18.558 -12.452 -13.097 1.00 97.06 159 LEU A O 1
ATOM 1301 N N . TYR A 1 160 ? 16.877 -12.032 -11.665 1.00 96.94 160 TYR A N 1
ATOM 1302 C CA . TYR A 1 160 ? 17.555 -12.550 -10.476 1.00 96.94 160 TYR A CA 1
ATOM 1303 C C . TYR A 1 160 ? 18.251 -13.914 -10.665 1.00 96.94 160 TYR A C 1
ATOM 1305 O O . TYR A 1 160 ? 19.408 -14.030 -10.255 1.00 96.94 160 TYR A O 1
ATOM 1313 N N . PRO A 1 161 ? 17.626 -14.943 -11.280 1.00 95.94 161 PRO A N 1
ATOM 1314 C CA . PRO A 1 161 ? 18.250 -16.259 -11.425 1.00 95.94 161 PRO A CA 1
ATOM 1315 C C . PRO A 1 161 ? 19.540 -16.253 -12.253 1.00 95.94 161 PRO A C 1
ATOM 1317 O O . PRO A 1 161 ? 20.446 -17.029 -11.948 1.00 95.94 161 PRO A O 1
ATOM 1320 N N . GLU A 1 162 ? 19.622 -15.375 -13.255 1.00 95.50 162 GLU A N 1
ATOM 1321 C CA . GLU A 1 162 ? 20.748 -15.288 -14.191 1.00 95.50 162 GLU A CA 1
ATOM 1322 C C . GLU A 1 162 ? 21.864 -14.369 -13.667 1.00 95.50 162 GLU A C 1
ATOM 1324 O O . GLU A 1 162 ? 23.042 -14.648 -13.879 1.00 95.50 162 GLU A O 1
ATOM 1329 N N . ASP A 1 163 ? 21.511 -13.320 -12.913 1.00 95.19 163 ASP A N 1
ATOM 1330 C CA . ASP A 1 163 ? 22.434 -12.263 -12.472 1.00 95.19 163 ASP A CA 1
ATOM 1331 C C . ASP A 1 163 ? 22.512 -12.120 -10.935 1.00 95.19 163 ASP A C 1
ATOM 1333 O O . ASP A 1 163 ? 22.538 -11.015 -10.384 1.00 95.19 163 ASP A O 1
ATOM 1337 N N . LYS A 1 164 ? 22.584 -13.235 -10.198 1.00 95.44 164 LYS A N 1
ATOM 1338 C CA . LYS A 1 164 ? 22.591 -13.232 -8.716 1.00 95.44 164 LYS A CA 1
ATOM 1339 C C . LYS A 1 164 ? 23.631 -12.297 -8.092 1.00 95.44 164 LYS A C 1
ATOM 1341 O O . LYS A 1 164 ? 23.313 -11.549 -7.169 1.00 95.44 164 LYS A O 1
ATOM 1346 N N . ASP A 1 165 ? 24.857 -12.291 -8.615 1.00 96.12 165 ASP A N 1
ATOM 1347 C CA . ASP A 1 165 ? 25.952 -11.451 -8.105 1.00 96.12 165 ASP A CA 1
ATOM 1348 C C . ASP A 1 165 ? 25.695 -9.950 -8.304 1.00 96.12 165 ASP A C 1
ATOM 1350 O O . ASP A 1 165 ? 26.234 -9.110 -7.576 1.00 96.12 165 ASP A O 1
ATOM 1354 N N . PHE A 1 166 ? 24.907 -9.576 -9.314 1.00 96.69 166 PHE A N 1
ATOM 1355 C CA . PHE A 1 166 ? 24.467 -8.196 -9.488 1.00 96.69 166 PHE A CA 1
ATOM 1356 C C . PHE A 1 166 ? 23.511 -7.816 -8.355 1.00 96.69 166 PHE A C 1
ATOM 1358 O O . PHE A 1 166 ? 23.820 -6.900 -7.592 1.00 96.69 166 PHE A O 1
ATOM 1365 N N . PHE A 1 167 ? 22.429 -8.577 -8.165 1.00 97.44 167 PHE A N 1
ATOM 1366 C CA . PHE A 1 167 ? 21.419 -8.280 -7.145 1.00 97.44 167 PHE A CA 1
ATOM 1367 C C . PHE A 1 167 ? 21.953 -8.394 -5.713 1.00 97.44 167 PHE A C 1
ATOM 1369 O O . PHE A 1 167 ? 21.596 -7.573 -4.873 1.00 97.44 167 PHE A O 1
ATOM 1376 N N . ALA A 1 168 ? 22.880 -9.314 -5.436 1.00 97.00 168 ALA A N 1
ATOM 1377 C CA . ALA A 1 168 ? 23.548 -9.401 -4.137 1.00 97.00 168 ALA A CA 1
ATOM 1378 C C . ALA A 1 168 ? 24.330 -8.120 -3.786 1.00 97.00 168 ALA A C 1
ATOM 1380 O O . ALA A 1 168 ? 24.441 -7.758 -2.616 1.00 97.00 168 ALA A O 1
ATOM 1381 N N . ARG A 1 169 ? 24.860 -7.411 -4.794 1.00 96.62 169 ARG A N 1
ATOM 1382 C CA . ARG A 1 169 ? 25.591 -6.147 -4.607 1.00 96.62 169 ARG A CA 1
ATOM 1383 C C . ARG A 1 169 ? 24.682 -4.924 -4.621 1.00 96.62 169 ARG A C 1
ATOM 1385 O O . ARG A 1 169 ? 24.985 -3.951 -3.939 1.00 96.62 169 ARG A O 1
ATOM 1392 N N . THR A 1 170 ? 23.615 -4.944 -5.418 1.00 97.19 170 THR A N 1
ATOM 1393 C CA . THR A 1 170 ? 22.770 -3.760 -5.634 1.00 97.19 170 THR A CA 1
ATOM 1394 C C . THR A 1 170 ? 21.512 -3.725 -4.782 1.00 97.19 170 THR A C 1
ATOM 1396 O O . THR A 1 170 ? 20.968 -2.650 -4.580 1.00 97.19 170 THR A O 1
ATOM 1399 N N . SER A 1 171 ? 21.019 -4.878 -4.331 1.00 97.44 171 SER A N 1
ATOM 1400 C CA . SER A 1 171 ? 19.716 -5.011 -3.671 1.00 97.44 171 SER A CA 1
ATOM 1401 C C . SER A 1 171 ? 19.654 -6.218 -2.718 1.00 97.44 171 SER A C 1
ATOM 1403 O O . SER A 1 171 ? 18.787 -7.080 -2.882 1.00 97.44 171 SER A O 1
ATOM 1405 N N . PRO A 1 172 ? 20.572 -6.324 -1.740 1.00 96.50 172 PRO A N 1
ATOM 1406 C CA . PRO A 1 172 ? 20.707 -7.510 -0.893 1.00 96.50 172 PRO A CA 1
ATOM 1407 C C . PRO A 1 172 ? 19.434 -7.855 -0.107 1.00 96.50 172 PRO A C 1
ATOM 1409 O O . PRO A 1 172 ? 19.108 -9.031 0.008 1.00 96.50 172 PRO A O 1
ATOM 1412 N N . HIS A 1 173 ? 18.673 -6.865 0.376 1.00 96.19 173 HIS A N 1
ATOM 1413 C CA . HIS A 1 173 ? 17.454 -7.125 1.155 1.00 96.19 173 HIS A CA 1
ATOM 1414 C C . HIS A 1 173 ? 16.281 -7.646 0.312 1.00 96.19 173 HIS A C 1
ATOM 1416 O O . HIS A 1 173 ? 15.308 -8.127 0.876 1.00 96.19 173 HIS A O 1
ATOM 1422 N N . LEU A 1 174 ? 16.369 -7.618 -1.025 1.00 96.38 174 LEU A N 1
ATOM 1423 C CA . LEU A 1 174 ? 15.365 -8.233 -1.901 1.00 96.38 174 LEU A CA 1
ATOM 1424 C C . LEU A 1 174 ? 15.649 -9.710 -2.215 1.00 96.38 174 LEU A C 1
ATOM 1426 O O . LEU A 1 174 ? 14.768 -10.396 -2.728 1.00 96.38 174 LEU A O 1
ATOM 1430 N N . LEU A 1 175 ? 16.842 -10.228 -1.902 1.00 96.00 175 LEU A N 1
ATOM 1431 C CA . LEU A 1 175 ? 17.192 -11.629 -2.176 1.00 96.00 175 LEU A CA 1
ATOM 1432 C C . LEU A 1 175 ? 16.241 -12.624 -1.489 1.00 96.00 175 LEU A C 1
ATOM 1434 O O . LEU A 1 175 ? 15.715 -13.482 -2.200 1.00 96.00 175 LEU A O 1
ATOM 1438 N N . PRO A 1 176 ? 15.938 -12.502 -0.178 1.00 95.94 176 PRO A N 1
ATOM 1439 C CA . PRO A 1 176 ? 15.004 -13.412 0.493 1.00 95.94 176 PRO A CA 1
ATOM 1440 C C . PRO A 1 176 ? 13.623 -13.452 -0.176 1.00 95.94 176 PRO A C 1
ATOM 1442 O O . PRO A 1 176 ? 12.994 -14.507 -0.259 1.00 95.94 176 PRO A O 1
ATOM 1445 N N . PHE A 1 177 ? 13.181 -12.319 -0.728 1.00 95.19 177 PHE A N 1
ATOM 1446 C CA . PHE A 1 177 ? 11.919 -12.198 -1.455 1.00 95.19 177 PHE A CA 1
ATOM 1447 C C . PHE A 1 177 ? 11.967 -12.877 -2.825 1.00 95.19 177 PHE A C 1
ATOM 1449 O O . PHE A 1 177 ? 11.037 -13.595 -3.194 1.00 95.19 177 PHE A O 1
ATOM 1456 N N . PHE A 1 178 ? 13.058 -12.707 -3.579 1.00 94.81 178 PHE A N 1
ATOM 1457 C CA . PHE A 1 178 ? 13.246 -13.413 -4.850 1.00 94.81 178 PHE A CA 1
ATOM 1458 C C . PHE A 1 178 ? 13.343 -14.932 -4.661 1.00 94.81 178 PHE A C 1
ATOM 1460 O O . PHE A 1 178 ? 12.848 -15.693 -5.493 1.00 94.81 178 PHE A O 1
ATOM 1467 N N . GLU A 1 179 ? 13.937 -15.373 -3.553 1.00 94.62 179 GLU A N 1
ATOM 1468 C CA . GLU A 1 179 ? 14.123 -16.785 -3.207 1.00 94.62 179 GLU A CA 1
ATOM 1469 C C . GLU A 1 179 ? 12.918 -17.415 -2.498 1.00 94.62 179 GLU A C 1
ATOM 1471 O O . GLU A 1 179 ? 12.909 -18.628 -2.285 1.00 94.62 179 GLU A O 1
ATOM 1476 N N . LYS A 1 180 ? 11.889 -16.619 -2.176 1.00 93.12 180 LYS A N 1
ATOM 1477 C CA . LYS A 1 180 ? 10.698 -17.037 -1.417 1.00 93.12 180 LYS A CA 1
ATOM 1478 C C . LYS A 1 180 ? 11.033 -17.647 -0.049 1.00 93.12 180 LYS A C 1
ATOM 1480 O O . LYS A 1 180 ? 10.380 -18.587 0.396 1.00 93.12 180 LYS A O 1
ATOM 1485 N N . ASN A 1 181 ? 12.056 -17.112 0.606 1.00 94.12 181 ASN A N 1
ATOM 1486 C CA . ASN A 1 181 ? 12.502 -17.515 1.936 1.00 94.12 181 ASN A CA 1
ATOM 1487 C C . ASN A 1 181 ? 12.678 -16.274 2.824 1.00 94.12 181 ASN A C 1
ATOM 1489 O O . ASN A 1 181 ? 13.744 -16.046 3.390 1.00 94.12 181 ASN A O 1
ATOM 1493 N N . VAL A 1 182 ? 11.645 -15.430 2.858 1.00 93.88 182 VAL A N 1
ATOM 1494 C CA . VAL A 1 182 ? 11.617 -14.188 3.634 1.00 93.88 182 VAL A CA 1
ATOM 1495 C C . VAL A 1 182 ? 11.323 -14.484 5.104 1.00 93.88 182 VAL A C 1
ATOM 1497 O O . VAL A 1 182 ? 10.398 -15.230 5.420 1.00 93.88 182 VAL A O 1
ATOM 1500 N N . THR A 1 183 ? 12.109 -13.895 6.003 1.00 95.06 183 THR A N 1
ATOM 1501 C CA . THR A 1 183 ? 11.810 -13.862 7.441 1.00 95.06 183 THR A CA 1
ATOM 1502 C C . THR A 1 183 ? 11.182 -12.526 7.835 1.00 95.06 183 THR A C 1
ATOM 1504 O O . THR A 1 183 ? 11.323 -11.531 7.121 1.00 95.06 183 THR A O 1
ATOM 1507 N N . LEU A 1 184 ? 10.553 -12.455 9.012 1.00 95.19 184 LEU A N 1
ATOM 1508 C CA . LEU A 1 184 ? 10.044 -11.185 9.536 1.00 95.19 184 LEU A CA 1
ATOM 1509 C C . LEU A 1 184 ? 11.145 -10.119 9.650 1.00 95.19 184 LEU A C 1
ATOM 1511 O O . LEU A 1 184 ? 10.908 -8.949 9.367 1.00 95.19 184 LEU A O 1
ATOM 1515 N N . THR A 1 185 ? 12.367 -10.509 10.023 1.00 95.62 185 THR A N 1
ATOM 1516 C CA . THR A 1 185 ? 13.504 -9.581 10.088 1.00 95.62 185 THR A CA 1
ATOM 1517 C C . THR A 1 185 ? 13.869 -9.024 8.714 1.00 95.62 185 THR A C 1
ATOM 1519 O O . THR A 1 185 ? 14.143 -7.831 8.607 1.00 95.62 185 THR A O 1
ATOM 1522 N N . ASP A 1 186 ? 13.842 -9.853 7.665 1.00 95.31 186 ASP A N 1
ATOM 1523 C CA . ASP A 1 186 ? 14.076 -9.390 6.291 1.00 95.31 186 ASP A CA 1
ATOM 1524 C C . ASP A 1 186 ? 12.978 -8.420 5.839 1.00 95.31 186 ASP A C 1
ATOM 1526 O O . ASP A 1 186 ? 13.273 -7.413 5.197 1.00 95.31 186 ASP A O 1
ATOM 1530 N N . TYR A 1 187 ? 11.724 -8.693 6.216 1.00 95.19 187 TYR A N 1
ATOM 1531 C CA . TYR A 1 187 ? 10.585 -7.822 5.928 1.00 95.19 187 TYR A CA 1
ATOM 1532 C C . TYR A 1 187 ? 10.701 -6.456 6.599 1.00 95.19 187 TYR A C 1
ATOM 1534 O O . TYR A 1 187 ? 10.605 -5.428 5.934 1.00 95.19 187 TYR A O 1
ATOM 1542 N N . LEU A 1 188 ? 10.991 -6.436 7.901 1.00 94.75 188 LEU A N 1
ATOM 1543 C CA . LEU A 1 188 ? 11.145 -5.205 8.680 1.00 94.75 188 LEU A CA 1
ATOM 1544 C C . LEU A 1 188 ? 12.381 -4.379 8.284 1.00 94.75 188 LEU A C 1
ATOM 1546 O O . LEU A 1 188 ? 12.489 -3.219 8.677 1.00 94.75 188 LEU A O 1
ATOM 1550 N N . ALA A 1 189 ? 13.315 -4.956 7.524 1.00 95.19 189 ALA A N 1
ATOM 1551 C CA . ALA A 1 189 ? 14.481 -4.251 6.997 1.00 95.19 189 ALA A CA 1
ATOM 1552 C C . ALA A 1 189 ? 14.199 -3.484 5.690 1.00 95.19 189 ALA A C 1
ATOM 1554 O O . ALA A 1 189 ? 15.081 -2.764 5.215 1.00 95.19 189 ALA A O 1
ATOM 1555 N N . LEU A 1 190 ? 13.012 -3.638 5.089 1.00 94.69 190 LEU A N 1
ATOM 1556 C CA . LEU A 1 190 ? 12.627 -2.933 3.868 1.00 94.69 190 LEU A CA 1
ATOM 1557 C C . LEU A 1 190 ? 11.743 -1.719 4.157 1.00 94.69 190 LEU A C 1
ATOM 1559 O O . LEU A 1 190 ? 10.674 -1.823 4.750 1.00 94.69 190 LEU A O 1
ATOM 1563 N N . ASP A 1 191 ? 12.156 -0.575 3.618 1.00 95.81 191 ASP A N 1
ATOM 1564 C CA . ASP A 1 191 ? 11.363 0.648 3.547 1.00 95.81 191 ASP A CA 1
ATOM 1565 C C . ASP A 1 191 ? 11.523 1.320 2.170 1.00 95.81 191 ASP A C 1
ATOM 1567 O O . ASP A 1 191 ? 12.340 0.911 1.332 1.00 95.81 191 ASP A O 1
ATOM 1571 N N . ASP A 1 192 ? 10.737 2.367 1.913 1.00 96.25 192 ASP A N 1
ATOM 1572 C CA . ASP A 1 192 ? 10.790 3.111 0.651 1.00 96.25 192 ASP A CA 1
ATOM 1573 C C . ASP A 1 192 ? 12.189 3.692 0.369 1.00 96.25 192 ASP A C 1
ATOM 1575 O O . ASP A 1 192 ? 12.590 3.827 -0.788 1.00 96.25 192 ASP A O 1
ATOM 1579 N N . GLY A 1 193 ? 12.961 4.046 1.398 1.00 97.50 193 GLY A N 1
ATOM 1580 C CA . GLY A 1 193 ? 14.320 4.572 1.258 1.00 97.50 193 GLY A CA 1
ATOM 1581 C C . GLY A 1 193 ? 15.304 3.513 0.760 1.00 97.50 193 GLY A C 1
ATOM 1582 O O . GLY A 1 193 ? 16.103 3.780 -0.149 1.00 97.50 193 GLY A O 1
ATOM 1583 N N . VAL A 1 194 ? 15.209 2.297 1.298 1.00 97.12 194 VAL A N 1
ATOM 1584 C CA . VAL A 1 194 ? 15.969 1.128 0.838 1.00 97.12 194 VAL A CA 1
ATOM 1585 C C . VAL A 1 194 ? 15.631 0.828 -0.622 1.00 97.12 194 VAL A C 1
ATOM 1587 O O . VAL A 1 194 ? 16.531 0.752 -1.462 1.00 97.12 194 VAL A O 1
ATOM 1590 N N . MET A 1 195 ? 14.341 0.763 -0.955 1.00 97.00 195 MET A N 1
ATOM 1591 C CA . MET A 1 195 ? 13.880 0.504 -2.323 1.00 97.00 195 MET A CA 1
ATOM 1592 C C . MET A 1 195 ? 14.355 1.579 -3.308 1.00 97.00 195 MET A C 1
ATOM 1594 O O . MET A 1 195 ? 14.915 1.261 -4.358 1.00 97.00 195 MET A O 1
ATOM 1598 N N . ASN A 1 196 ? 14.228 2.859 -2.948 1.00 97.69 196 ASN A N 1
ATOM 1599 C CA . ASN A 1 196 ? 14.705 3.966 -3.777 1.00 97.69 196 ASN A CA 1
ATOM 1600 C C . ASN A 1 196 ? 16.218 3.916 -4.018 1.00 97.69 196 ASN A C 1
ATOM 1602 O O . ASN A 1 196 ? 16.679 4.255 -5.111 1.00 97.69 196 ASN A O 1
ATOM 1606 N N . THR A 1 197 ? 16.992 3.467 -3.029 1.00 98.25 197 THR A N 1
ATOM 1607 C CA . THR A 1 197 ? 18.438 3.257 -3.183 1.00 98.25 197 THR A CA 1
ATOM 1608 C C . THR A 1 197 ? 18.718 2.187 -4.237 1.00 98.25 197 THR A C 1
ATOM 1610 O O . THR A 1 197 ? 19.547 2.395 -5.125 1.00 98.25 197 THR A O 1
ATOM 1613 N N . TYR A 1 198 ? 17.988 1.070 -4.202 1.00 98.19 198 TYR A N 1
ATOM 1614 C CA . TYR A 1 198 ? 18.135 -0.006 -5.186 1.00 98.19 198 TYR A CA 1
ATOM 1615 C C . TYR A 1 198 ? 17.756 0.458 -6.590 1.00 98.19 198 TYR A C 1
ATOM 1617 O O . TYR A 1 198 ? 18.509 0.226 -7.534 1.00 98.19 198 TYR A O 1
ATOM 1625 N N . PHE A 1 199 ? 16.661 1.208 -6.729 1.00 98.44 199 PHE A N 1
ATOM 1626 C CA . PHE A 1 199 ? 16.251 1.769 -8.017 1.00 98.44 199 PHE A CA 1
ATOM 1627 C C . PHE A 1 199 ? 17.318 2.699 -8.597 1.00 98.44 199 PHE A C 1
ATOM 1629 O O . PHE A 1 199 ? 17.619 2.616 -9.785 1.00 98.44 199 PHE A O 1
ATOM 1636 N N . GLN A 1 200 ? 17.956 3.538 -7.777 1.00 98.44 200 GLN A N 1
ATOM 1637 C CA . GLN A 1 200 ? 19.058 4.386 -8.242 1.00 98.44 200 GLN A CA 1
ATOM 1638 C C . GLN A 1 200 ? 20.265 3.573 -8.728 1.00 98.44 200 GLN A C 1
ATOM 1640 O O . GLN A 1 200 ? 20.846 3.907 -9.761 1.00 98.44 200 GLN A O 1
ATOM 1645 N N . LEU A 1 201 ? 20.626 2.492 -8.029 1.00 98.12 201 LEU A N 1
ATOM 1646 C CA . LEU A 1 201 ? 21.705 1.596 -8.460 1.00 98.12 201 LEU A CA 1
ATOM 1647 C C . LEU A 1 201 ? 21.354 0.873 -9.767 1.00 98.12 201 LEU A C 1
ATOM 1649 O O . LEU A 1 201 ? 22.205 0.715 -10.640 1.00 98.12 201 LEU A O 1
ATOM 1653 N N . TRP A 1 202 ? 20.093 0.484 -9.943 1.00 98.56 202 TRP A N 1
ATOM 1654 C CA . TRP A 1 202 ? 19.625 -0.213 -11.137 1.00 98.56 202 TRP A CA 1
ATOM 1655 C C . TRP A 1 202 ? 19.526 0.670 -12.383 1.00 98.56 202 TRP A C 1
ATOM 1657 O O . TRP A 1 202 ? 19.525 0.133 -13.488 1.00 98.56 202 TRP A O 1
ATOM 1667 N N . MET A 1 203 ? 19.542 2.004 -12.258 1.00 98.19 203 MET A N 1
ATOM 1668 C CA . MET A 1 203 ? 19.573 2.930 -13.405 1.00 98.19 203 MET A CA 1
ATOM 1669 C C . MET A 1 203 ? 20.764 2.708 -14.351 1.00 98.19 203 MET A C 1
ATOM 1671 O O . MET A 1 203 ? 20.696 3.120 -15.512 1.00 98.19 203 MET A O 1
ATOM 1675 N N . THR A 1 204 ? 21.848 2.097 -13.860 1.00 96.12 204 THR A N 1
ATOM 1676 C CA . THR A 1 204 ? 23.064 1.764 -14.622 1.00 96.12 204 THR A CA 1
ATOM 1677 C C . THR A 1 204 ? 23.220 0.261 -14.874 1.00 96.12 204 THR A C 1
ATOM 1679 O O . THR A 1 204 ? 24.293 -0.182 -15.289 1.00 96.12 204 THR A O 1
ATOM 1682 N N . SER A 1 205 ? 22.159 -0.524 -14.648 1.00 97.19 205 SER A N 1
ATOM 1683 C CA . SER A 1 205 ? 22.127 -1.958 -14.945 1.00 97.19 205 SER A CA 1
ATOM 1684 C C . SER A 1 205 ? 22.510 -2.239 -16.407 1.00 97.19 205 SER A C 1
ATOM 1686 O O . SER A 1 205 ? 22.136 -1.468 -17.298 1.00 97.19 205 SER A O 1
ATOM 1688 N N . PRO A 1 206 ? 23.228 -3.344 -16.693 1.00 95.88 206 PRO A N 1
ATOM 1689 C CA . PRO A 1 206 ? 23.457 -3.784 -18.067 1.00 95.88 206 PRO A CA 1
ATOM 1690 C C . PRO A 1 206 ? 22.153 -4.168 -18.792 1.00 95.88 206 PRO A C 1
ATOM 1692 O O . PRO A 1 206 ? 22.097 -4.075 -20.022 1.00 95.88 206 PRO A O 1
ATOM 1695 N N . ASP A 1 207 ? 21.103 -4.563 -18.059 1.00 98.06 207 ASP A N 1
ATOM 1696 C CA . ASP A 1 207 ? 19.782 -4.811 -18.636 1.00 98.06 207 ASP A CA 1
ATOM 1697 C C . ASP A 1 207 ? 19.076 -3.491 -18.968 1.00 98.06 207 ASP A C 1
ATOM 1699 O O . ASP A 1 207 ? 18.771 -2.676 -18.093 1.00 98.06 207 ASP A O 1
ATOM 1703 N N . LYS A 1 208 ? 18.782 -3.292 -20.256 1.00 97.62 208 LYS A N 1
ATOM 1704 C CA . LYS A 1 208 ? 18.214 -2.036 -20.765 1.00 97.62 208 LYS A CA 1
ATOM 1705 C C . LYS A 1 208 ? 16.823 -1.740 -20.205 1.00 97.62 208 LYS A C 1
ATOM 1707 O O . LYS A 1 208 ? 16.518 -0.570 -19.987 1.00 97.62 208 LYS A O 1
ATOM 1712 N N . ILE A 1 209 ? 15.997 -2.767 -19.986 1.00 98.25 209 ILE A N 1
ATOM 1713 C CA . ILE A 1 209 ? 14.629 -2.603 -19.475 1.00 98.25 209 ILE A CA 1
ATOM 1714 C C . ILE A 1 209 ? 14.691 -2.194 -18.002 1.00 98.25 209 ILE A C 1
ATOM 1716 O O . ILE A 1 209 ? 14.106 -1.180 -17.629 1.00 98.25 209 ILE A O 1
ATOM 1720 N N . LEU A 1 210 ? 15.457 -2.915 -17.178 1.00 98.50 210 LEU A N 1
ATOM 1721 C CA . LEU A 1 210 ? 15.627 -2.599 -15.759 1.00 98.50 210 LEU A CA 1
ATOM 1722 C C . LEU A 1 210 ? 16.202 -1.190 -15.560 1.00 98.50 210 LEU A C 1
ATOM 1724 O O . LEU A 1 210 ? 15.698 -0.430 -14.730 1.00 98.50 210 LEU A O 1
ATOM 1728 N N . ALA A 1 211 ? 17.219 -0.828 -16.347 1.00 98.56 211 ALA A N 1
ATOM 1729 C CA . ALA A 1 211 ? 17.827 0.495 -16.309 1.00 98.56 211 ALA A CA 1
ATOM 1730 C C . ALA A 1 211 ? 16.839 1.600 -16.696 1.00 98.56 211 ALA A C 1
ATOM 1732 O O . ALA A 1 211 ? 16.724 2.596 -15.980 1.00 98.56 211 ALA A O 1
ATOM 1733 N N . ASP A 1 212 ? 16.097 1.434 -17.793 1.00 98.56 212 ASP A N 1
ATOM 1734 C CA . ASP A 1 212 ? 15.127 2.432 -18.247 1.00 98.56 212 ASP A CA 1
ATOM 1735 C C . ASP A 1 212 ? 13.949 2.575 -17.275 1.00 98.56 212 ASP A C 1
ATOM 1737 O O . ASP A 1 212 ? 13.626 3.696 -16.883 1.00 98.56 212 ASP A O 1
ATOM 1741 N N . LEU A 1 213 ? 13.345 1.476 -16.810 1.00 98.44 213 LEU A N 1
ATOM 1742 C CA . LEU A 1 213 ? 12.256 1.529 -15.827 1.00 98.44 213 LEU A CA 1
ATOM 1743 C C . LEU A 1 213 ? 12.716 2.190 -14.522 1.00 98.44 213 LEU A C 1
ATOM 1745 O O . LEU A 1 213 ? 12.034 3.080 -14.016 1.00 98.44 213 LEU A O 1
ATOM 1749 N N . SER A 1 214 ? 13.914 1.854 -14.036 1.00 98.50 214 SER A N 1
ATOM 1750 C CA . SER A 1 214 ? 14.506 2.485 -12.850 1.00 98.50 214 SER A CA 1
ATOM 1751 C C . SER A 1 214 ? 14.704 3.989 -13.050 1.00 98.50 214 SER A C 1
ATOM 1753 O O . SER A 1 214 ? 14.298 4.801 -12.217 1.00 98.50 214 SER A O 1
ATOM 1755 N N . GLN A 1 215 ? 15.262 4.391 -14.200 1.00 98.38 215 GLN A N 1
ATOM 1756 C CA . GLN A 1 215 ? 15.434 5.803 -14.552 1.00 98.38 215 GLN A CA 1
ATOM 1757 C C . GLN A 1 215 ? 14.096 6.530 -14.642 1.00 98.38 215 GLN A C 1
ATOM 1759 O O . GLN A 1 215 ? 14.012 7.697 -14.254 1.00 98.38 215 GLN A O 1
ATOM 1764 N N . ARG A 1 216 ? 13.057 5.885 -15.173 1.00 98.31 216 ARG A N 1
ATOM 1765 C CA . ARG A 1 216 ? 11.734 6.488 -15.282 1.00 98.31 216 ARG A CA 1
ATOM 1766 C C . ARG A 1 216 ? 11.057 6.639 -13.924 1.00 98.31 216 ARG A C 1
ATOM 1768 O O . ARG A 1 216 ? 10.448 7.686 -13.719 1.00 98.31 216 ARG A O 1
ATOM 1775 N N . PHE A 1 217 ? 11.191 5.669 -13.017 1.00 97.94 217 PHE A N 1
ATOM 1776 C CA . PHE A 1 217 ? 10.656 5.772 -11.656 1.00 97.94 217 PHE A CA 1
ATOM 1777 C C . PHE A 1 217 ? 11.304 6.949 -10.919 1.00 97.94 217 PHE A C 1
ATOM 1779 O O . PHE A 1 217 ? 10.625 7.907 -10.553 1.00 97.94 217 PHE A O 1
ATOM 1786 N N . VAL A 1 218 ? 12.639 6.936 -10.818 1.00 97.94 218 VAL A N 1
ATOM 1787 C CA . VAL A 1 218 ? 13.417 7.938 -10.071 1.00 97.94 218 VAL A CA 1
ATOM 1788 C C . VAL A 1 218 ? 13.262 9.343 -10.663 1.00 97.94 218 VAL A C 1
ATOM 1790 O O . VAL A 1 218 ? 13.108 10.313 -9.927 1.00 97.94 218 VAL A O 1
ATOM 1793 N N . ASN A 1 219 ? 13.257 9.474 -11.995 1.00 97.88 219 ASN A N 1
ATOM 1794 C CA . ASN A 1 219 ? 13.149 10.776 -12.669 1.00 97.88 219 ASN A CA 1
ATOM 1795 C C . ASN A 1 219 ? 11.715 11.139 -13.085 1.00 97.88 219 ASN A C 1
ATOM 1797 O O . ASN A 1 219 ? 11.524 12.046 -13.900 1.00 97.88 219 ASN A O 1
ATOM 1801 N N . ARG A 1 220 ? 10.706 10.428 -12.568 1.00 97.00 220 ARG A N 1
ATOM 1802 C CA . ARG A 1 220 ? 9.279 10.697 -12.795 1.00 97.00 220 ARG A CA 1
ATOM 1803 C C . ARG A 1 220 ? 8.885 10.812 -14.280 1.00 97.00 220 ARG A C 1
ATOM 1805 O O . ARG A 1 220 ? 8.159 11.724 -14.688 1.00 97.00 220 ARG A O 1
ATOM 1812 N N . LYS A 1 221 ? 9.339 9.868 -15.108 1.00 96.94 221 LYS A N 1
ATOM 1813 C CA . LYS A 1 221 ? 8.951 9.732 -16.526 1.00 96.94 221 LYS A CA 1
ATOM 1814 C C . LYS A 1 221 ? 7.804 8.727 -16.676 1.00 96.94 221 LYS A C 1
ATOM 1816 O O . LYS A 1 221 ? 8.000 7.590 -17.103 1.00 96.94 221 LYS A O 1
ATOM 1821 N N . VAL A 1 222 ? 6.607 9.179 -16.315 1.00 94.81 222 VAL A N 1
ATOM 1822 C CA . VAL A 1 222 ? 5.381 8.366 -16.282 1.00 94.81 222 VAL A CA 1
ATOM 1823 C C . VAL A 1 222 ? 4.969 7.832 -17.656 1.00 94.81 222 VAL A C 1
ATOM 1825 O O . VAL A 1 222 ? 5.163 8.492 -18.681 1.00 94.81 222 VAL A O 1
ATOM 1828 N N . PHE A 1 223 ? 4.334 6.658 -17.673 1.00 94.81 223 PHE A N 1
ATOM 1829 C CA . PHE A 1 223 ? 3.617 6.185 -18.854 1.00 94.81 223 PHE A CA 1
ATOM 1830 C C . PHE A 1 223 ? 2.397 7.055 -19.148 1.00 94.81 223 PHE A C 1
ATOM 1832 O O . PHE A 1 223 ? 1.773 7.629 -18.251 1.00 94.81 223 PHE A O 1
ATOM 1839 N N . LYS A 1 224 ? 2.048 7.153 -20.433 1.00 94.06 224 LYS A N 1
ATOM 1840 C CA . LYS A 1 224 ? 0.809 7.803 -20.845 1.00 94.06 224 LYS A CA 1
ATOM 1841 C C . LYS A 1 224 ? -0.329 6.795 -20.753 1.00 94.06 224 LYS A C 1
ATOM 1843 O O . LYS A 1 224 ? -0.189 5.664 -21.202 1.00 94.06 224 LYS A O 1
ATOM 1848 N N . SER A 1 225 ? -1.453 7.228 -20.206 1.00 92.38 225 SER A N 1
ATOM 1849 C CA . SER A 1 225 ? -2.675 6.437 -20.129 1.00 92.38 225 SER A CA 1
ATOM 1850 C C . SER A 1 225 ? -3.774 7.049 -20.989 1.00 92.38 225 SER A C 1
ATOM 1852 O O . SER A 1 225 ? -3.820 8.264 -21.214 1.00 92.38 225 SER A O 1
ATOM 1854 N N . ILE A 1 226 ? -4.654 6.175 -21.468 1.00 90.88 226 ILE A N 1
ATOM 1855 C CA . ILE A 1 226 ? -5.911 6.518 -22.125 1.00 90.88 226 ILE A CA 1
ATOM 1856 C C . ILE A 1 226 ? -7.031 5.700 -21.485 1.00 90.88 226 ILE A C 1
ATOM 1858 O O . ILE A 1 226 ? -6.814 4.577 -21.030 1.00 90.88 226 ILE A O 1
ATOM 1862 N N . THR A 1 227 ? -8.226 6.272 -21.437 1.00 90.38 227 THR A N 1
ATOM 1863 C CA . THR A 1 227 ? -9.444 5.544 -21.078 1.00 90.38 227 THR A CA 1
ATOM 1864 C C . THR A 1 227 ? -9.993 4.850 -22.317 1.00 90.38 227 THR A C 1
ATOM 1866 O O . THR A 1 227 ? -9.982 5.444 -23.393 1.00 90.38 227 THR A O 1
ATOM 1869 N N . PHE A 1 228 ? -10.506 3.635 -22.163 1.00 88.25 228 PHE A N 1
ATOM 1870 C CA . PHE A 1 228 ? -11.136 2.880 -23.244 1.00 88.25 228 PHE A CA 1
ATOM 1871 C C . PHE A 1 228 ? -12.437 2.241 -22.744 1.00 88.25 228 PHE A C 1
ATOM 1873 O O . PHE A 1 228 ? -12.584 1.984 -21.545 1.00 88.25 228 PHE A O 1
ATOM 1880 N N . SER A 1 229 ? -13.389 2.028 -23.651 1.00 88.19 229 SER A N 1
ATOM 1881 C CA . SER A 1 229 ? -14.638 1.322 -23.361 1.00 88.19 229 SER A CA 1
ATOM 1882 C C . SER A 1 229 ? -14.517 -0.169 -23.694 1.00 88.19 229 SER A C 1
ATOM 1884 O O . SER A 1 229 ? -13.556 -0.603 -24.326 1.00 88.19 229 SER A O 1
ATOM 1886 N N . GLN A 1 230 ? -15.507 -0.973 -23.301 1.00 84.25 230 GLN A N 1
ATOM 1887 C CA . GLN A 1 230 ? -15.532 -2.405 -23.623 1.00 84.25 230 GLN A CA 1
ATOM 1888 C C . GLN A 1 230 ? -15.504 -2.671 -25.142 1.00 84.25 230 GLN A C 1
ATOM 1890 O O . GLN A 1 230 ? -14.969 -3.687 -25.574 1.00 84.25 230 GLN A O 1
ATOM 1895 N N . GLU A 1 231 ? -16.042 -1.750 -25.945 1.00 85.81 231 GLU A N 1
ATOM 1896 C CA . GLU A 1 231 ? -16.091 -1.841 -27.411 1.00 85.81 231 GLU A CA 1
ATOM 18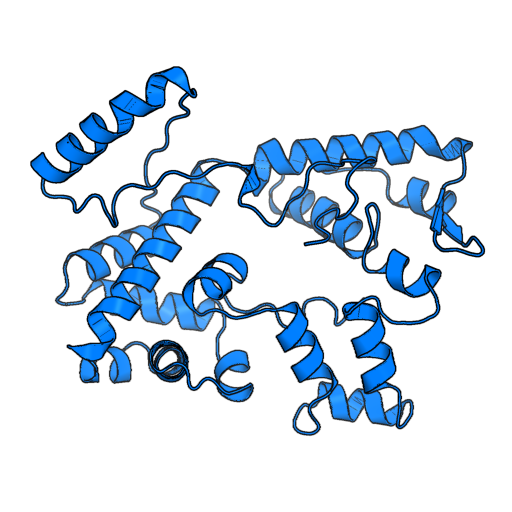97 C C . GLU A 1 231 ? -14.715 -1.618 -28.061 1.00 85.81 231 GLU A C 1
ATOM 1899 O O . GLU A 1 231 ? -14.452 -2.109 -29.156 1.00 85.81 231 GLU A O 1
ATOM 1904 N N . ASP A 1 232 ? -13.805 -0.932 -27.367 1.00 85.62 232 ASP A N 1
ATOM 1905 C CA . ASP A 1 232 ? -12.468 -0.602 -27.870 1.00 85.62 232 ASP A CA 1
ATOM 1906 C C . ASP A 1 232 ? -11.428 -1.695 -27.569 1.00 85.62 232 ASP A C 1
ATOM 1908 O O . ASP A 1 232 ? -10.262 -1.570 -27.950 1.00 85.62 232 ASP A O 1
ATOM 1912 N N . GLN A 1 233 ? -11.814 -2.770 -26.871 1.00 82.94 233 GLN A N 1
ATOM 1913 C CA . GLN A 1 233 ? -10.871 -3.760 -26.345 1.00 82.94 233 GLN A CA 1
ATOM 1914 C C . GLN A 1 233 ? -10.056 -4.454 -27.450 1.00 82.94 233 GLN A C 1
ATOM 1916 O O . GLN A 1 233 ? -8.867 -4.718 -27.263 1.00 82.94 233 GLN A O 1
ATOM 1921 N N . ASP A 1 234 ? -10.652 -4.662 -28.625 1.00 84.94 234 ASP A N 1
ATOM 1922 C CA . ASP A 1 234 ? -9.982 -5.266 -29.783 1.00 84.94 234 ASP A CA 1
ATOM 1923 C C . ASP A 1 234 ? -8.841 -4.387 -30.333 1.00 84.94 234 ASP A C 1
ATOM 1925 O O . ASP A 1 234 ? -7.876 -4.889 -30.920 1.00 84.94 234 ASP A O 1
ATOM 1929 N N . GLN A 1 235 ? -8.895 -3.069 -30.104 1.00 88.00 235 GLN A N 1
ATOM 1930 C CA . GLN A 1 235 ? -7.853 -2.138 -30.545 1.00 88.00 235 GLN A CA 1
ATOM 1931 C C . GLN A 1 235 ? -6.588 -2.225 -29.678 1.00 88.00 235 GLN A C 1
ATOM 1933 O O . GLN A 1 235 ? -5.495 -1.912 -30.159 1.00 88.00 235 GLN A O 1
ATOM 1938 N N . LEU A 1 236 ? -6.690 -2.706 -28.432 1.00 89.25 236 LEU A N 1
ATOM 1939 C CA . LEU A 1 236 ? -5.557 -2.786 -27.499 1.00 89.25 236 LEU A CA 1
ATOM 1940 C C . LEU A 1 236 ? -4.448 -3.713 -28.007 1.00 89.25 236 LEU A C 1
ATOM 1942 O O . LEU A 1 236 ? -3.266 -3.404 -27.852 1.00 89.25 236 LEU A O 1
ATOM 1946 N N . THR A 1 237 ? -4.809 -4.811 -28.675 1.00 89.94 237 THR A N 1
ATOM 1947 C CA . THR A 1 237 ? -3.834 -5.719 -29.298 1.00 89.94 237 THR A CA 1
ATOM 1948 C C . THR A 1 237 ? -3.030 -5.005 -30.381 1.00 89.94 237 THR A C 1
ATOM 1950 O O . THR A 1 237 ? -1.812 -5.165 -30.461 1.00 89.94 237 THR A O 1
ATOM 1953 N N . SER A 1 238 ? -3.690 -4.160 -31.178 1.00 91.81 238 SER A N 1
ATOM 1954 C CA . SER A 1 238 ? -3.014 -3.359 -32.204 1.00 91.81 238 SER A CA 1
ATOM 1955 C C . SER A 1 238 ? -2.079 -2.324 -31.578 1.00 91.81 238 SER A C 1
ATOM 1957 O O . SER A 1 238 ? -0.960 -2.146 -32.052 1.00 91.81 238 SER A O 1
ATOM 1959 N N . MET A 1 239 ? -2.487 -1.684 -30.477 1.00 92.06 239 MET A N 1
ATOM 1960 C CA . MET A 1 239 ? -1.634 -0.738 -29.752 1.00 92.06 239 MET A CA 1
ATOM 1961 C C . MET A 1 239 ? -0.386 -1.405 -29.166 1.00 92.06 239 MET A C 1
ATOM 1963 O O . MET A 1 239 ? 0.706 -0.860 -29.301 1.00 92.06 239 MET A O 1
ATOM 1967 N N . ARG A 1 240 ? -0.524 -2.592 -28.559 1.00 94.12 240 ARG A N 1
ATOM 1968 C CA . ARG A 1 240 ? 0.622 -3.359 -28.041 1.00 94.12 240 ARG A CA 1
ATOM 1969 C C . ARG A 1 240 ? 1.615 -3.697 -29.149 1.00 94.12 240 ARG A C 1
ATOM 1971 O O . ARG A 1 240 ? 2.810 -3.502 -28.960 1.00 94.12 240 ARG A O 1
ATOM 1978 N N . LYS A 1 241 ? 1.119 -4.104 -30.319 1.00 94.44 241 LYS A N 1
ATOM 1979 C CA . LYS A 1 241 ? 1.967 -4.372 -31.485 1.00 94.44 241 LYS A CA 1
ATOM 1980 C C . LYS A 1 241 ? 2.723 -3.127 -31.960 1.00 94.44 241 LYS A C 1
ATOM 1982 O O . LYS A 1 241 ? 3.908 -3.210 -32.241 1.00 94.44 241 LYS A O 1
ATOM 1987 N N . LEU A 1 242 ? 2.076 -1.960 -31.984 1.00 95.12 242 LEU A N 1
ATOM 1988 C CA . LEU A 1 242 ? 2.753 -0.708 -32.343 1.00 95.12 242 LEU A CA 1
ATOM 1989 C C . LEU A 1 242 ? 3.877 -0.338 -31.362 1.00 95.12 242 LEU A C 1
ATOM 1991 O O . LEU A 1 242 ? 4.874 0.238 -31.785 1.00 95.12 242 LEU A O 1
ATOM 1995 N N . VAL A 1 243 ? 3.721 -0.650 -30.069 1.00 95.06 243 VAL A N 1
ATOM 1996 C CA . VAL A 1 243 ? 4.763 -0.452 -29.042 1.00 95.06 243 VAL A CA 1
ATOM 1997 C C . VAL A 1 243 ? 5.943 -1.404 -29.269 1.00 95.06 243 VAL A C 1
ATOM 1999 O O . VAL A 1 243 ? 7.097 -0.980 -29.190 1.00 95.06 243 VAL A O 1
ATOM 2002 N N . GLU A 1 244 ? 5.654 -2.653 -29.630 1.00 96.12 244 GLU A N 1
ATOM 2003 C CA . GLU A 1 244 ? 6.664 -3.649 -29.999 1.00 96.12 244 GLU A CA 1
ATOM 2004 C C . GLU A 1 244 ? 7.455 -3.230 -31.247 1.00 96.12 244 GLU A C 1
ATOM 2006 O O . GLU A 1 244 ? 8.686 -3.245 -31.237 1.00 96.12 244 GLU A O 1
ATOM 2011 N N . ASP A 1 245 ? 6.761 -2.765 -32.292 1.00 96.50 245 ASP A N 1
ATOM 2012 C CA . ASP A 1 245 ? 7.354 -2.365 -33.576 1.00 96.50 245 ASP A CA 1
ATOM 2013 C C . ASP A 1 245 ? 8.355 -1.197 -33.435 1.00 96.50 245 ASP A C 1
ATOM 2015 O O . ASP A 1 245 ? 9.283 -1.068 -34.237 1.00 96.50 245 ASP A O 1
ATOM 2019 N N . ILE A 1 246 ? 8.203 -0.349 -32.408 1.00 95.56 246 ILE A N 1
ATOM 2020 C CA . ILE A 1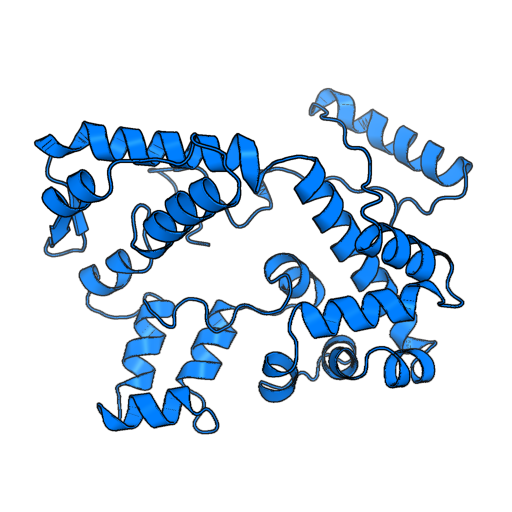 246 ? 9.139 0.748 -32.093 1.00 95.56 246 ILE A CA 1
ATOM 2021 C C . ILE A 1 246 ? 10.244 0.347 -31.098 1.00 95.56 246 ILE A C 1
ATOM 2023 O O . ILE A 1 246 ? 11.052 1.192 -30.709 1.00 95.56 246 ILE A O 1
ATOM 2027 N N . GLY A 1 247 ? 10.305 -0.929 -30.707 1.00 94.81 247 GLY A N 1
ATOM 2028 C CA . GLY A 1 247 ? 11.378 -1.507 -29.897 1.00 94.81 247 GLY A CA 1
ATOM 2029 C C . GLY A 1 247 ? 11.155 -1.484 -28.383 1.00 94.81 247 GLY A C 1
ATOM 2030 O O . GLY A 1 247 ? 12.118 -1.682 -27.641 1.00 94.81 247 GLY A O 1
ATOM 2031 N N . PHE A 1 248 ? 9.929 -1.242 -27.911 1.00 96.12 248 PHE A N 1
ATOM 2032 C CA . PHE A 1 248 ? 9.576 -1.372 -26.496 1.00 96.12 248 PHE A CA 1
ATOM 2033 C C . PHE A 1 248 ? 8.850 -2.694 -26.252 1.00 96.12 248 PHE A C 1
ATOM 2035 O O . PHE A 1 248 ? 7.863 -2.990 -26.915 1.00 96.12 248 PHE A O 1
ATOM 2042 N N . ASP A 1 249 ? 9.303 -3.463 -25.265 1.00 96.81 249 ASP A N 1
ATOM 2043 C CA . ASP A 1 249 ? 8.656 -4.718 -24.882 1.00 96.81 249 ASP A CA 1
ATOM 2044 C C . ASP A 1 249 ? 7.248 -4.458 -24.293 1.00 96.81 249 ASP A C 1
ATOM 2046 O O . ASP A 1 249 ? 7.123 -3.841 -23.224 1.00 96.81 249 ASP A O 1
ATOM 2050 N N . PRO A 1 250 ? 6.162 -4.912 -24.946 1.00 95.38 250 PRO A N 1
ATOM 2051 C CA . PRO A 1 250 ? 4.807 -4.634 -24.483 1.00 95.38 250 PRO A CA 1
ATOM 2052 C C . PRO A 1 250 ? 4.504 -5.155 -23.075 1.00 95.38 250 PRO A C 1
ATOM 2054 O O . PRO A 1 250 ? 3.601 -4.616 -22.432 1.00 95.38 250 PRO A O 1
ATOM 2057 N N . ASP A 1 251 ? 5.232 -6.156 -22.576 1.00 94.88 251 ASP A N 1
ATOM 2058 C CA . ASP A 1 251 ? 5.004 -6.739 -21.250 1.00 94.88 251 ASP A CA 1
ATOM 2059 C C . ASP A 1 251 ? 5.525 -5.879 -20.095 1.00 94.88 251 ASP A C 1
ATOM 2061 O O . ASP A 1 251 ? 5.110 -6.092 -18.954 1.00 94.88 251 ASP A O 1
ATOM 2065 N N . TYR A 1 252 ? 6.373 -4.886 -20.381 1.00 96.56 252 TYR A N 1
ATOM 2066 C CA . TYR A 1 252 ? 6.873 -3.927 -19.387 1.00 96.56 252 TYR A CA 1
ATOM 2067 C C . TYR A 1 252 ? 6.497 -2.476 -19.692 1.00 96.56 252 TYR A C 1
ATOM 2069 O O . TYR A 1 252 ? 6.497 -1.630 -18.795 1.00 96.56 252 TYR A O 1
ATOM 2077 N N . TYR A 1 253 ? 6.174 -2.168 -20.948 1.00 96.69 253 TYR A N 1
ATOM 2078 C CA . TYR A 1 253 ? 5.868 -0.808 -21.396 1.00 96.69 253 TYR A CA 1
ATOM 2079 C C . TYR A 1 253 ? 4.381 -0.561 -21.655 1.00 96.69 253 TYR A C 1
ATOM 2081 O O . TYR A 1 253 ? 3.994 0.555 -22.006 1.00 96.69 253 TYR A O 1
ATOM 2089 N N . THR A 1 254 ? 3.532 -1.571 -21.458 1.00 94.25 254 THR A N 1
ATOM 2090 C CA . THR A 1 254 ? 2.074 -1.419 -21.496 1.00 94.25 254 THR A CA 1
ATOM 2091 C C . THR A 1 254 ? 1.429 -2.139 -20.320 1.00 94.25 254 THR A C 1
ATOM 2093 O O . THR A 1 254 ? 1.955 -3.131 -19.823 1.00 94.25 254 THR A O 1
ATOM 2096 N N . ALA A 1 255 ? 0.272 -1.651 -19.882 1.00 91.81 255 ALA A N 1
ATOM 2097 C CA . ALA A 1 255 ? -0.562 -2.334 -18.904 1.00 91.81 255 ALA A CA 1
ATOM 2098 C C . ALA A 1 255 ? -2.029 -1.965 -19.119 1.00 91.81 255 ALA A C 1
ATOM 2100 O O . ALA A 1 255 ? -2.348 -0.882 -19.618 1.00 91.81 255 ALA A O 1
ATOM 2101 N N . ILE A 1 256 ? -2.915 -2.866 -18.707 1.00 89.44 256 ILE A N 1
ATOM 2102 C CA . ILE A 1 256 ? -4.345 -2.604 -18.582 1.00 89.44 256 ILE A CA 1
ATOM 2103 C C . ILE A 1 256 ? -4.650 -2.637 -17.097 1.00 89.44 256 ILE A C 1
ATOM 2105 O O . ILE A 1 256 ? -4.289 -3.589 -16.418 1.00 89.44 256 ILE A O 1
ATOM 2109 N N . HIS A 1 257 ? -5.330 -1.612 -16.608 1.00 79.88 257 HIS A N 1
ATOM 2110 C CA . HIS 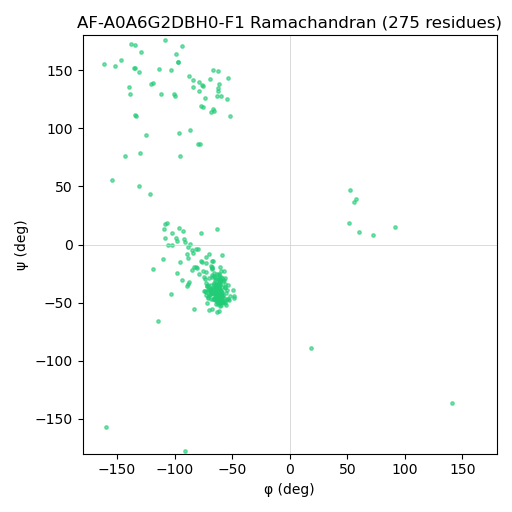A 1 257 ? -5.653 -1.513 -15.197 1.00 79.88 257 HIS A CA 1
ATOM 2111 C C . HIS A 1 257 ? -7.086 -1.013 -15.057 1.00 79.88 257 HIS A C 1
ATOM 2113 O O . HIS A 1 257 ? -7.461 -0.003 -15.666 1.00 79.88 257 HIS A O 1
ATOM 2119 N N . LYS A 1 258 ? -7.893 -1.706 -14.254 1.00 77.94 258 LYS A N 1
ATOM 2120 C CA . LYS A 1 258 ? -9.280 -1.328 -13.973 1.00 77.94 258 LYS A CA 1
ATOM 2121 C C . LYS A 1 258 ? -9.342 -0.699 -12.583 1.00 77.94 258 LYS A C 1
ATOM 2123 O O . LYS A 1 258 ? -8.528 -1.000 -11.721 1.00 77.94 258 LYS A O 1
ATOM 2128 N N . ASN A 1 259 ? -10.278 0.220 -12.359 1.00 65.44 259 ASN A N 1
ATOM 2129 C CA . ASN A 1 259 ? -10.367 0.923 -11.069 1.00 65.44 259 ASN A CA 1
ATOM 2130 C C . ASN A 1 259 ? -10.807 -0.004 -9.920 1.00 65.44 259 ASN A C 1
ATOM 2132 O O . ASN A 1 259 ? -10.597 0.332 -8.765 1.00 65.44 259 ASN A O 1
ATOM 2136 N N . PHE A 1 260 ? -11.398 -1.161 -10.233 1.00 58.31 260 PHE A N 1
ATOM 2137 C CA . PHE A 1 260 ? -11.835 -2.158 -9.249 1.00 58.31 260 PHE A CA 1
ATOM 2138 C C . PHE A 1 260 ? -10.702 -3.053 -8.721 1.00 58.31 260 PHE A C 1
ATOM 2140 O O . PHE A 1 260 ? -10.953 -3.890 -7.859 1.00 58.31 260 PHE A O 1
ATOM 2147 N N . ASP A 1 261 ? -9.485 -2.892 -9.243 1.00 52.00 261 ASP A N 1
ATOM 2148 C CA . ASP A 1 261 ? -8.321 -3.700 -8.860 1.00 52.00 261 ASP A CA 1
ATOM 2149 C C . ASP A 1 261 ? -7.594 -3.130 -7.623 1.00 52.00 261 ASP A C 1
ATOM 2151 O O . ASP A 1 261 ? -6.595 -3.689 -7.191 1.00 52.00 261 ASP A O 1
ATOM 2155 N N . LEU A 1 262 ? -8.080 -2.017 -7.061 1.00 53.91 262 LEU A N 1
ATOM 2156 C CA . LEU A 1 262 ? -7.462 -1.319 -5.934 1.00 53.91 262 LEU A CA 1
ATOM 2157 C C . LEU A 1 262 ? -8.095 -1.713 -4.582 1.00 53.91 262 LEU A C 1
ATOM 2159 O O . LEU A 1 262 ? -9.270 -2.090 -4.558 1.00 53.91 262 LEU A O 1
ATOM 2163 N N . PRO A 1 263 ? -7.358 -1.534 -3.468 1.00 51.78 263 PRO A N 1
ATOM 2164 C CA . PRO A 1 263 ? -7.821 -1.721 -2.072 1.00 51.78 263 PRO A CA 1
ATOM 2165 C C . PRO A 1 263 ? -9.030 -0.843 -1.673 1.00 51.78 263 PRO A C 1
ATOM 2167 O O . PRO A 1 263 ? -9.653 -0.939 -0.617 1.00 51.78 263 PRO A O 1
ATOM 2170 N N . TYR A 1 264 ? -9.380 0.091 -2.547 1.00 53.88 264 TYR A N 1
ATOM 2171 C CA . TYR A 1 264 ? -10.327 1.153 -2.291 1.00 53.88 264 TYR A CA 1
ATOM 2172 C C . TYR A 1 264 ? -11.723 0.762 -2.802 1.00 53.88 264 TYR A C 1
ATOM 2174 O O . TYR A 1 264 ? -12.043 0.955 -3.978 1.00 53.88 264 TYR A O 1
ATOM 2182 N N . ASP A 1 265 ? -12.584 0.242 -1.917 1.00 53.81 265 ASP A N 1
ATOM 2183 C CA . ASP A 1 265 ? -13.969 -0.112 -2.271 1.00 53.81 265 ASP A CA 1
ATOM 2184 C C . ASP A 1 265 ? -14.893 1.119 -2.326 1.00 53.81 265 ASP A C 1
ATOM 2186 O O . ASP A 1 265 ? -14.848 2.019 -1.479 1.00 53.81 265 ASP A O 1
ATOM 2190 N N . ILE A 1 266 ? -15.778 1.147 -3.323 1.00 58.88 266 ILE A N 1
ATOM 2191 C CA . ILE A 1 266 ? -16.878 2.114 -3.384 1.00 58.88 266 ILE A CA 1
ATOM 2192 C C . ILE A 1 266 ? -17.939 1.639 -2.391 1.00 58.88 266 ILE A C 1
ATOM 2194 O O . ILE A 1 266 ? -18.259 0.456 -2.361 1.00 58.88 266 ILE A O 1
ATOM 2198 N N . TYR A 1 267 ? -18.524 2.546 -1.604 1.00 55.91 267 TYR A N 1
ATOM 2199 C CA . TYR A 1 267 ? -19.557 2.186 -0.628 1.00 55.91 267 TYR A CA 1
ATOM 2200 C C . TYR A 1 267 ? -20.697 1.372 -1.276 1.00 55.91 267 TYR A C 1
ATOM 2202 O O . TYR A 1 267 ? -21.470 1.892 -2.084 1.00 55.91 267 TYR A O 1
ATOM 2210 N N . ARG A 1 268 ? -20.787 0.084 -0.915 1.00 58.03 268 ARG A N 1
ATOM 2211 C CA . ARG A 1 268 ? -21.774 -0.888 -1.411 1.00 58.03 268 ARG A CA 1
ATOM 2212 C C . ARG A 1 268 ? -22.520 -1.513 -0.228 1.00 58.03 268 ARG A C 1
ATOM 2214 O O . ARG A 1 268 ? -22.049 -2.504 0.324 1.00 58.03 268 ARG A O 1
ATOM 2221 N N . PRO A 1 269 ? -23.688 -0.975 0.162 1.00 51.50 269 PRO A N 1
ATOM 2222 C CA . PRO A 1 269 ? -24.421 -1.452 1.336 1.00 51.50 269 PRO A CA 1
ATOM 2223 C C . PRO A 1 269 ? -24.975 -2.883 1.194 1.00 51.50 269 PRO A C 1
ATOM 2225 O O . PRO A 1 269 ? -25.366 -3.473 2.194 1.00 51.50 269 PRO A O 1
ATOM 2228 N N . GLU A 1 270 ? -25.006 -3.436 -0.024 1.00 44.72 270 GLU A N 1
ATOM 2229 C CA . GLU A 1 270 ? -25.537 -4.775 -0.333 1.00 44.72 270 GLU A CA 1
ATOM 2230 C C . GLU A 1 270 ? -24.450 -5.852 -0.533 1.00 44.72 270 GLU A C 1
ATOM 2232 O O . GLU A 1 270 ? -24.780 -7.000 -0.816 1.00 44.72 270 GLU A O 1
ATOM 2237 N N . SER A 1 271 ? -23.157 -5.514 -0.424 1.00 43.66 271 SER A N 1
ATOM 2238 C CA . SER A 1 271 ? -22.083 -6.506 -0.597 1.00 43.66 271 SER A CA 1
ATOM 2239 C C . SER A 1 271 ? -22.000 -7.433 0.621 1.00 43.66 271 SER A C 1
ATOM 2241 O O . SER A 1 271 ? -21.853 -6.946 1.739 1.00 43.66 271 SER A O 1
ATOM 2243 N N . GLU A 1 272 ? -22.053 -8.756 0.416 1.00 33.75 272 GLU A N 1
ATOM 2244 C CA . GLU A 1 272 ? -21.858 -9.751 1.491 1.00 33.75 272 GLU A CA 1
ATOM 2245 C C . GLU A 1 272 ? -20.417 -9.753 2.032 1.00 33.75 272 GLU A C 1
ATOM 2247 O O . GLU A 1 272 ? -20.212 -10.050 3.204 1.00 33.75 272 GLU A O 1
ATOM 2252 N N . ASN A 1 273 ? -19.445 -9.346 1.204 1.00 38.88 273 ASN A N 1
ATOM 2253 C CA . ASN A 1 273 ? -18.036 -9.157 1.559 1.00 38.88 273 ASN A CA 1
ATOM 2254 C C . ASN A 1 273 ? -17.578 -7.772 1.067 1.00 38.88 273 ASN A C 1
ATOM 2256 O O . ASN A 1 273 ? -17.003 -7.665 -0.022 1.00 38.88 273 ASN A O 1
ATOM 2260 N N . PRO A 1 274 ? -17.898 -6.678 1.779 1.00 43.91 274 PRO A N 1
ATOM 2261 C CA . PRO A 1 274 ? -17.306 -5.383 1.471 1.00 43.91 274 PRO A CA 1
ATOM 2262 C C . PRO A 1 274 ? -15.798 -5.485 1.711 1.00 43.91 274 PRO A C 1
ATOM 2264 O O . PRO A 1 274 ? -15.387 -5.933 2.782 1.00 43.91 274 PRO A O 1
ATOM 2267 N N . ARG A 1 275 ? -14.976 -5.103 0.727 1.00 42.00 275 ARG A N 1
ATOM 2268 C CA . ARG A 1 275 ? -13.522 -5.077 0.929 1.00 42.00 275 ARG A CA 1
ATOM 2269 C C . ARG A 1 275 ? -13.218 -3.964 1.926 1.00 42.00 275 ARG A C 1
ATOM 2271 O O . ARG A 1 275 ? -13.541 -2.796 1.694 1.00 42.00 275 ARG A O 1
ATOM 2278 N N . THR A 1 276 ? -12.733 -4.355 3.098 1.00 38.53 276 THR A N 1
ATOM 2279 C CA . THR A 1 276 ? -12.369 -3.438 4.179 1.00 38.53 276 THR A CA 1
ATOM 2280 C C . THR A 1 276 ? -10.996 -2.826 3.949 1.00 38.53 276 THR A C 1
ATOM 2282 O O . THR A 1 276 ? -10.760 -1.729 4.446 1.00 38.53 276 THR A O 1
ATOM 2285 N N . GLN A 1 277 ? -10.167 -3.444 3.117 1.00 38.00 277 GLN A N 1
ATOM 2286 C CA . GLN A 1 277 ? -8.894 -2.947 2.614 1.00 38.00 277 GLN A CA 1
ATOM 2287 C C . GLN A 1 277 ? -8.647 -3.534 1.224 1.00 38.00 277 GLN A C 1
ATOM 2289 O O . GLN A 1 277 ? -9.410 -4.432 0.785 1.00 38.00 277 GLN A O 1
#

InterPro domains:
  IPR003607 HD/PDEase domain [cd00077] (1-102)
  IPR045509 HD-associated domain [PF19276] (96-157)
  IPR050135 Deoxyguanosinetriphosphate triphosphohydrolase-like [PTHR11373] (1-241)